Protein AF-A0A1K0FBN4-F1 (afdb_monomer_lite)

Radius of gyration: 21.0 Å; chains: 1; bounding box: 50×53×56 Å

InterPro domains:
  IPR006230 Protein MutL [PF13941] (2-249)
  IPR006230 Protein MutL [PF13941] (261-366)

Secondary structure (DSSP, 8-state):
-----EEE-TT-SEEEEEEESSIIIIIHHHHHHHHHTTEEEEEEEESS--HHHHHHHHHT--SEEEE----TTS--HHHHHHHHHHHHSS----EEE-S-TTTHHHHHHHHHHTT--EEE---SSSBTTB--HHHHHHHHHHHIIIIIITTTTT-SSTHHHHHEEEEHHHHHHHHHHHHHHHHTSEEEEEEE-SS-EEEEEEEPPPTT---SS----TT--EEEEEEETT--SSTTHHHHHHHHHHTTPPPP--TT-SSPPHHHHHHHHHHHHHHHHHHHHH-B-SSTTSPPBS----TTEEEEEEESHHIIIIIHHHHHHHHHH--TTSS---SS-EEEE-TT-HHHHHHHHTTT-HHHHHHHHTT-

Organism: NCBI:txid56427

pLDDT: mean 86.52, std 13.96, range [33.5, 98.25]

Foldseek 3Di:
DDDDADADPPQFQQAEEEEEADVVFWQVLVVVLSQQLLHDDQYTHHRQDDPVNLVVVVVSPGQEYEQEYAAAVGDQPRSLRNLLVCLPDPDLHAYEYAYHPVNQVNSQVSNVVSVRHYDYWHHQPNDTLDGDSVGVSVSVVVSCLVDPCQDDPPDPHNVNSVNHPYHLVLLLLLLQQLLCVLVVFWEWEWAAEAFKIKIKIFAQDDPPPPPDPDDDDRGHTDIDMGMGNLQHLHNNLVVLQVLCVVVVHDRQDCVVDPPDDLVSSLRSLLSSRQSRVLCQQLADASDPPGHHPNHDQCQRGAEYEYEYDSLLVPSVVVSVCSNQVPPVRPGNGHDHYDYYYPNPSLSSVLSSCCVVPVVVSSVSSVVD

Sequence (368 aa):
ADELFVCSSAGGGLRLAVVGYESLVTAEAGHRVGLSAGAQVVHVAAGLLDGKAIAALRAARPDVILLVGGTDGGDEETLRHNAGRLATSRMRVPVVVAGNADARPDAARVLTERGVPVVVTGNVLPRIGVLDALPARAAIREMFLRHVIGGKRLSKGRRFASLVRCATPDAVLAGVSLLADETAAGVLVVDVGGATTDVYSALVPDGELEHGPQRDVAGTLWRSRTVEGDLGVGVGAAGVVAAAATEKLPGPDISGGRPYDVAVDRALASTAAMIALRRHARGHSPGPGLPRTGGRDLRDVRLVVGSGGVLRHGGGQAVLDAVLGDTAGGWAAPRQVRRVVDTRYVLAAAGMLAEDHPAVAAALVNSL

Structure (mmCIF, N/CA/C/O backbone):
data_AF-A0A1K0FBN4-F1
#
_entry.id   AF-A0A1K0FBN4-F1
#
loop_
_atom_site.group_PDB
_atom_site.id
_atom_site.type_symbol
_atom_site.label_atom_id
_atom_site.label_alt_id
_atom_site.label_comp_id
_atom_site.label_asym_id
_atom_site.label_entity_id
_atom_site.label_seq_id
_atom_site.pdbx_PDB_ins_code
_atom_site.Cartn_x
_atom_site.Cartn_y
_atom_site.Cartn_z
_atom_site.occupancy
_atom_site.B_iso_or_equiv
_atom_site.auth_seq_id
_atom_site.auth_comp_id
_atom_site.auth_asym_id
_atom_site.auth_atom_id
_atom_site.pdbx_PDB_model_num
ATOM 1 N N . ALA A 1 1 ? -26.275 -11.244 -23.081 1.00 57.22 1 ALA A N 1
ATOM 2 C CA . ALA A 1 1 ? -25.944 -9.920 -22.520 1.00 57.22 1 ALA A CA 1
ATOM 3 C C . ALA A 1 1 ? -24.434 -9.867 -22.403 1.00 57.22 1 ALA A C 1
ATOM 5 O O . ALA A 1 1 ? -23.874 -10.887 -22.024 1.00 57.22 1 ALA A O 1
ATOM 6 N N . ASP A 1 2 ? -23.803 -8.754 -22.767 1.00 77.94 2 ASP A N 1
ATOM 7 C CA . ASP A 1 2 ? -22.341 -8.646 -22.728 1.00 77.94 2 ASP A CA 1
ATOM 8 C C . ASP A 1 2 ? -21.835 -8.763 -21.284 1.00 77.94 2 ASP A C 1
ATOM 10 O O . ASP A 1 2 ? -22.394 -8.153 -20.366 1.00 77.94 2 ASP A O 1
ATOM 14 N N . GLU A 1 3 ? -20.805 -9.581 -21.071 1.00 85.19 3 GLU A N 1
ATOM 15 C CA . GLU A 1 3 ? -20.196 -9.761 -19.756 1.00 85.19 3 GLU A CA 1
ATOM 16 C C . GLU A 1 3 ? -19.392 -8.518 -19.360 1.00 85.19 3 GLU A C 1
ATOM 18 O O . GLU A 1 3 ? -18.549 -8.031 -20.112 1.00 85.19 3 GLU A O 1
ATOM 23 N N . LEU A 1 4 ? -19.641 -8.003 -18.153 1.00 88.00 4 LEU A N 1
ATOM 24 C CA . LEU A 1 4 ? -18.927 -6.856 -17.598 1.00 88.00 4 LEU A CA 1
ATOM 25 C C . LEU A 1 4 ? -17.992 -7.302 -16.469 1.00 88.00 4 LEU A C 1
ATOM 27 O O . LEU A 1 4 ? -18.417 -7.908 -15.480 1.00 88.00 4 LEU A O 1
ATOM 31 N N . PHE A 1 5 ? -16.719 -6.938 -16.601 1.00 89.62 5 PHE A N 1
ATOM 32 C CA . PHE A 1 5 ? -15.672 -7.173 -15.612 1.00 89.62 5 PHE A CA 1
ATOM 33 C C . PHE A 1 5 ? -15.258 -5.840 -14.993 1.00 89.62 5 PHE A C 1
ATOM 35 O O . PHE A 1 5 ? -14.879 -4.910 -15.703 1.00 89.62 5 PHE A O 1
ATOM 42 N N . VAL A 1 6 ? -15.338 -5.729 -13.665 1.00 88.06 6 VAL A N 1
ATOM 43 C CA . VAL A 1 6 ? -14.989 -4.497 -12.947 1.00 88.06 6 VAL A CA 1
ATOM 44 C C . VAL A 1 6 ? -14.003 -4.816 -11.832 1.00 88.06 6 VAL A C 1
ATOM 46 O O . VAL A 1 6 ? -14.306 -5.587 -10.924 1.00 88.06 6 VAL A O 1
ATOM 49 N N . CYS A 1 7 ? -12.839 -4.174 -11.872 1.00 86.19 7 CYS A N 1
ATOM 50 C CA . CYS A 1 7 ? -11.947 -4.025 -10.726 1.00 86.19 7 CYS A CA 1
ATOM 51 C C . CYS A 1 7 ? -11.913 -2.559 -10.295 1.00 86.19 7 CYS A C 1
ATOM 53 O O . CYS A 1 7 ? -12.176 -1.666 -11.103 1.00 86.19 7 CYS A O 1
ATOM 55 N N . SER A 1 8 ? -11.558 -2.297 -9.040 1.00 78.56 8 SER A N 1
ATOM 56 C CA . SER A 1 8 ? -11.430 -0.926 -8.548 1.00 78.56 8 SER A CA 1
ATOM 57 C C . SER A 1 8 ? -10.131 -0.707 -7.781 1.00 78.56 8 SER A C 1
ATOM 59 O O . SER A 1 8 ? -9.804 -1.447 -6.852 1.00 78.56 8 SER A O 1
ATOM 61 N N . SER A 1 9 ? -9.437 0.369 -8.142 1.00 72.88 9 SER A N 1
ATOM 62 C CA . SER A 1 9 ? -8.458 1.087 -7.320 1.00 72.88 9 SER A CA 1
ATOM 63 C C . SER A 1 9 ? -9.031 2.419 -6.809 1.00 72.88 9 SER A C 1
ATOM 65 O O . SER A 1 9 ? -8.331 3.201 -6.164 1.00 72.88 9 SER A O 1
ATOM 67 N N . ALA A 1 10 ? -10.305 2.707 -7.113 1.00 52.59 10 ALA A N 1
ATOM 68 C CA . ALA A 1 10 ? -10.947 3.972 -6.800 1.00 52.59 10 ALA A CA 1
ATOM 69 C C . ALA A 1 10 ? -11.143 4.115 -5.287 1.00 52.59 10 ALA A C 1
ATOM 71 O O . ALA A 1 10 ? -11.784 3.280 -4.660 1.00 52.59 10 ALA A O 1
ATOM 72 N N . GLY A 1 11 ? -10.594 5.195 -4.727 1.00 51.69 11 GLY A N 1
ATOM 73 C CA . GLY A 1 11 ? -10.623 5.538 -3.301 1.00 51.69 11 GLY A CA 1
ATOM 74 C C . GLY A 1 11 ? -9.376 6.302 -2.831 1.00 51.69 11 GLY A C 1
ATOM 75 O O . GLY A 1 11 ? -9.407 6.897 -1.757 1.00 51.69 11 GLY A O 1
ATOM 76 N N . GLY A 1 12 ? -8.323 6.371 -3.661 1.00 59.53 12 GLY A N 1
ATOM 77 C CA . GLY A 1 12 ? -7.048 6.991 -3.283 1.00 59.53 12 GLY A CA 1
ATOM 78 C C . GLY A 1 12 ? -6.321 6.170 -2.216 1.00 59.53 12 GLY A C 1
ATOM 79 O O . GLY A 1 12 ? -6.838 5.150 -1.767 1.00 59.53 12 GLY A O 1
ATOM 80 N N . GLY A 1 13 ? -5.114 6.590 -1.823 1.00 68.81 13 GLY A N 1
ATOM 81 C CA . GLY A 1 13 ? -4.403 5.967 -0.703 1.00 68.81 13 GLY A CA 1
ATOM 82 C C . GLY A 1 13 ? -5.295 6.025 0.532 1.00 68.81 13 GLY A C 1
ATOM 83 O O . GLY A 1 13 ? -5.539 7.114 1.053 1.00 68.81 13 GLY A O 1
ATOM 84 N N . LEU A 1 14 ? -5.843 4.872 0.930 1.00 82.25 14 LEU A N 1
ATOM 85 C CA . LEU A 1 14 ? -6.775 4.735 2.047 1.00 82.25 14 LEU A CA 1
ATOM 86 C C . LEU A 1 14 ? -6.237 5.527 3.239 1.00 82.25 14 LEU A C 1
ATOM 88 O O . LEU A 1 14 ? -5.135 5.242 3.701 1.00 82.25 14 LEU A O 1
ATOM 92 N N . ARG A 1 15 ? -6.987 6.508 3.752 1.00 89.38 15 ARG A N 1
ATOM 93 C CA . ARG A 1 15 ? -6.525 7.296 4.900 1.00 89.38 15 ARG A CA 1
ATOM 94 C C . ARG A 1 15 ? -6.729 6.482 6.166 1.00 89.38 15 ARG A C 1
ATOM 96 O O . ARG A 1 15 ? -7.837 6.428 6.700 1.00 89.38 15 ARG A O 1
ATOM 103 N N . LEU A 1 16 ? -5.673 5.847 6.645 1.00 93.25 16 LEU A N 1
ATOM 104 C CA . LEU A 1 16 ? -5.711 5.034 7.850 1.00 93.25 16 LEU A CA 1
ATOM 105 C C . LEU A 1 16 ? -5.248 5.853 9.051 1.00 93.25 16 LEU A C 1
ATOM 107 O O . LEU A 1 16 ? -4.220 6.526 8.997 1.00 93.25 16 LEU A O 1
ATOM 111 N N . ALA A 1 17 ? -5.982 5.771 10.151 1.00 96.94 17 ALA A N 1
ATOM 112 C CA . ALA A 1 17 ? -5.447 6.140 11.453 1.00 96.94 17 ALA A CA 1
ATOM 113 C C . ALA A 1 17 ? -5.100 4.885 12.247 1.00 96.94 17 ALA A C 1
ATOM 115 O O . ALA A 1 17 ? -5.876 3.933 12.252 1.00 96.94 17 ALA A O 1
ATOM 116 N N . VAL A 1 18 ? -3.969 4.898 12.941 1.00 97.75 18 VAL A N 1
ATOM 117 C CA . VAL A 1 18 ? -3.541 3.809 13.821 1.00 97.75 18 VAL A CA 1
ATOM 118 C C . VAL A 1 18 ? -3.650 4.280 15.263 1.00 97.75 18 VAL A C 1
ATOM 120 O O . VAL A 1 18 ? -3.148 5.346 15.612 1.00 97.75 18 VAL A O 1
ATOM 123 N N . VAL A 1 19 ? -4.311 3.490 16.102 1.00 97.69 19 VAL A N 1
ATOM 124 C CA . VAL A 1 19 ? -4.378 3.706 17.549 1.00 97.69 19 VAL A CA 1
ATOM 125 C C . VAL A 1 19 ? -3.776 2.478 18.207 1.00 97.69 19 VAL A C 1
ATOM 127 O O . VAL A 1 19 ? -4.358 1.403 18.108 1.00 97.69 19 VAL A O 1
ATOM 130 N N . GLY A 1 20 ? -2.608 2.634 18.824 1.00 95.00 20 GLY A N 1
ATOM 131 C CA . GLY A 1 20 ? -1.890 1.570 19.521 1.00 95.00 20 GLY A CA 1
ATOM 132 C C . GLY A 1 20 ? -1.901 1.709 21.040 1.00 95.00 20 GLY A C 1
ATOM 133 O O . GLY A 1 20 ? -2.376 2.698 21.594 1.00 95.00 20 GLY A O 1
ATOM 134 N N . TYR A 1 21 ? -1.320 0.719 21.712 1.00 91.25 21 TYR A N 1
ATOM 135 C CA . TYR A 1 21 ? -1.046 0.762 23.150 1.00 91.25 21 TYR A CA 1
ATOM 136 C C . TYR A 1 21 ? 0.202 1.603 23.451 1.00 91.25 21 TYR A C 1
ATOM 138 O O . TYR A 1 21 ? 0.163 2.500 24.283 1.00 91.25 21 TYR A O 1
ATOM 146 N N . GLU A 1 22 ? 1.285 1.386 22.707 1.00 90.75 22 GLU A N 1
ATOM 147 C CA . GLU A 1 22 ? 2.587 2.007 22.959 1.00 90.75 22 GLU A CA 1
ATOM 148 C C . GLU A 1 22 ? 3.225 2.466 21.646 1.00 90.75 22 GLU A C 1
ATOM 150 O O . GLU A 1 22 ? 3.223 1.726 20.654 1.00 90.75 22 GLU A O 1
ATOM 155 N N . SER A 1 23 ? 3.765 3.690 21.642 1.00 87.31 23 SER A N 1
ATOM 156 C CA . SER A 1 23 ? 4.207 4.394 20.431 1.00 87.31 23 SER A CA 1
ATOM 157 C C . SER A 1 23 ? 5.246 3.611 19.635 1.00 87.31 23 SER A C 1
ATOM 159 O O . SER A 1 23 ? 5.094 3.435 18.431 1.00 87.31 23 SER A O 1
ATOM 161 N N . LEU A 1 24 ? 6.282 3.110 20.311 1.00 85.12 24 LEU A N 1
ATOM 162 C CA . LEU A 1 24 ? 7.428 2.457 19.669 1.00 85.12 24 LEU A CA 1
ATOM 163 C C . LEU A 1 24 ? 7.218 0.961 19.407 1.00 85.12 24 LEU A C 1
ATOM 165 O O . LEU A 1 24 ? 8.109 0.307 18.871 1.00 85.12 24 LEU A O 1
ATOM 169 N N . VAL A 1 25 ? 6.061 0.413 19.791 1.00 86.56 25 VAL A N 1
ATOM 170 C CA . VAL A 1 25 ? 5.810 -1.031 19.754 1.00 86.56 25 VAL A CA 1
ATOM 171 C C . VAL A 1 25 ? 4.572 -1.326 18.917 1.00 86.56 25 VAL A C 1
ATOM 173 O O . VAL A 1 25 ? 4.673 -1.652 17.737 1.00 86.56 25 VAL A O 1
ATOM 176 N N . THR A 1 26 ? 3.381 -1.186 19.494 1.00 88.19 26 THR A N 1
ATOM 177 C CA . THR A 1 26 ? 2.132 -1.585 18.828 1.00 88.19 26 THR A CA 1
ATOM 178 C C . THR A 1 26 ? 1.626 -0.526 17.854 1.00 88.19 26 THR A C 1
ATOM 180 O O . THR A 1 26 ? 1.091 -0.884 16.806 1.00 88.19 26 THR A O 1
ATOM 183 N N . ALA A 1 27 ? 1.821 0.764 18.146 1.00 90.19 27 ALA A N 1
ATOM 184 C CA . ALA A 1 27 ? 1.446 1.832 17.220 1.00 90.19 27 ALA A CA 1
ATOM 185 C C . ALA A 1 27 ? 2.356 1.836 15.979 1.00 90.19 27 ALA A C 1
ATOM 187 O O . ALA A 1 27 ? 1.859 1.913 14.857 1.00 90.19 27 ALA A O 1
ATOM 188 N N . GLU A 1 28 ? 3.665 1.653 16.170 1.00 88.44 28 GLU A N 1
ATOM 189 C CA . GLU A 1 28 ? 4.634 1.467 15.085 1.00 88.44 28 GLU A CA 1
ATOM 190 C C . GLU A 1 28 ? 4.346 0.197 14.263 1.00 88.44 28 GLU A C 1
ATOM 192 O O . GLU A 1 28 ? 4.332 0.240 13.032 1.00 88.44 28 GLU A O 1
ATOM 197 N N . ALA A 1 29 ? 4.026 -0.929 14.914 1.00 89.75 29 ALA A N 1
ATOM 198 C CA . ALA A 1 29 ? 3.595 -2.146 14.221 1.00 89.75 29 ALA A CA 1
ATOM 199 C C . ALA A 1 29 ? 2.350 -1.893 13.353 1.00 89.75 29 ALA A C 1
ATOM 201 O O . ALA A 1 29 ? 2.336 -2.230 12.168 1.00 89.75 29 ALA A O 1
ATOM 202 N N . GLY A 1 30 ? 1.328 -1.235 13.909 1.00 91.31 30 GLY A N 1
ATOM 203 C CA . GLY A 1 30 ? 0.127 -0.857 13.167 1.00 91.31 30 GLY A CA 1
ATOM 204 C C . GLY A 1 30 ? 0.412 0.113 12.014 1.00 91.31 30 GLY A C 1
ATOM 205 O O . GLY A 1 30 ? -0.176 -0.029 10.942 1.00 91.31 30 GLY A O 1
ATOM 206 N N . HIS A 1 31 ? 1.345 1.055 12.187 1.00 90.12 31 HIS A N 1
ATOM 207 C CA . HIS A 1 31 ? 1.786 1.968 11.129 1.00 90.12 31 HIS A CA 1
ATOM 208 C C . HIS A 1 31 ? 2.390 1.199 9.945 1.00 90.12 31 HIS A C 1
ATOM 210 O O . HIS A 1 31 ? 1.953 1.379 8.806 1.00 90.12 31 HIS A O 1
ATOM 216 N N . ARG A 1 32 ? 3.306 0.257 10.210 1.00 85.81 32 ARG A N 1
ATOM 217 C CA . ARG A 1 32 ? 3.908 -0.611 9.178 1.00 85.81 32 ARG A CA 1
ATOM 218 C C . ARG A 1 32 ? 2.876 -1.495 8.475 1.00 85.81 32 ARG A C 1
ATOM 220 O O . ARG A 1 32 ? 2.920 -1.657 7.252 1.00 85.81 32 ARG A O 1
ATOM 227 N N . VAL A 1 33 ? 1.917 -2.049 9.221 1.00 87.75 33 VAL A N 1
ATOM 228 C CA . VAL A 1 33 ? 0.796 -2.815 8.649 1.00 87.75 33 VAL A CA 1
ATOM 229 C C . VAL A 1 33 ? -0.037 -1.936 7.719 1.00 87.75 33 VAL A C 1
ATOM 231 O O . VAL A 1 33 ? -0.348 -2.364 6.611 1.00 87.75 33 VAL A O 1
ATOM 234 N N . GLY A 1 34 ? -0.344 -0.703 8.126 1.00 86.94 34 GLY A N 1
ATOM 235 C CA . GLY A 1 34 ? -1.071 0.263 7.307 1.00 86.94 34 GLY A CA 1
ATOM 236 C C . GLY A 1 34 ? -0.373 0.569 5.983 1.00 86.94 34 GLY A C 1
ATOM 237 O O . GLY A 1 34 ? -0.982 0.417 4.924 1.00 86.94 34 GLY A O 1
ATOM 238 N N . LEU A 1 35 ? 0.915 0.922 6.029 1.00 81.69 35 LEU A N 1
ATOM 239 C CA . LEU A 1 35 ? 1.706 1.196 4.823 1.00 81.69 35 LEU A CA 1
ATOM 240 C C . LEU A 1 35 ? 1.739 -0.012 3.880 1.00 81.69 35 LEU A C 1
ATOM 242 O O . LEU A 1 35 ? 1.454 0.123 2.692 1.00 81.69 35 LEU A O 1
ATOM 246 N N . SER A 1 36 ? 1.990 -1.208 4.423 1.00 77.81 36 SER A N 1
ATOM 247 C CA . SER A 1 36 ? 2.017 -2.448 3.635 1.00 77.81 36 SER A CA 1
ATOM 248 C C . SER A 1 36 ? 0.634 -2.945 3.190 1.00 77.81 36 SER A C 1
ATOM 250 O O . SER A 1 36 ? 0.551 -3.868 2.381 1.00 77.81 36 SER A O 1
ATOM 252 N N . ALA A 1 37 ? -0.456 -2.346 3.682 1.00 80.88 37 ALA A N 1
ATOM 253 C CA . ALA A 1 37 ? -1.808 -2.506 3.143 1.00 80.88 37 ALA A CA 1
ATOM 254 C C . ALA A 1 37 ? -2.094 -1.543 1.971 1.00 80.88 37 ALA A C 1
ATOM 256 O O . ALA A 1 37 ? -3.189 -1.577 1.410 1.00 80.88 37 ALA A O 1
ATOM 257 N N . GLY A 1 38 ? -1.140 -0.674 1.611 1.00 76.25 38 GLY A N 1
ATOM 258 C CA . GLY A 1 38 ? -1.318 0.390 0.622 1.00 76.25 38 GLY A CA 1
ATOM 259 C C . GLY A 1 38 ? -2.097 1.592 1.159 1.00 76.25 38 GLY A C 1
ATOM 260 O O . GLY A 1 38 ? -2.657 2.362 0.379 1.00 76.25 38 GLY A O 1
ATOM 261 N N . ALA A 1 39 ? -2.173 1.742 2.484 1.00 84.00 39 ALA A N 1
ATOM 262 C CA . ALA A 1 39 ? -2.850 2.859 3.122 1.00 84.00 39 ALA A CA 1
ATOM 263 C C . ALA A 1 39 ? -1.887 4.027 3.371 1.00 84.00 39 ALA A C 1
ATOM 265 O O . ALA A 1 39 ? -0.732 3.835 3.748 1.00 84.00 39 ALA A O 1
ATOM 266 N N . GLN A 1 40 ? -2.401 5.249 3.254 1.00 84.00 40 GLN A N 1
ATOM 267 C CA . GLN A 1 40 ? -1.740 6.439 3.764 1.00 84.00 40 GLN A CA 1
ATOM 268 C C . GLN A 1 40 ? -2.043 6.550 5.260 1.00 84.00 40 GLN A C 1
ATOM 270 O O . GLN A 1 40 ? -3.182 6.822 5.649 1.00 84.00 40 GLN A O 1
ATOM 275 N N . VAL A 1 41 ? -1.037 6.366 6.116 1.00 90.12 41 VAL A N 1
ATOM 276 C CA . VAL A 1 41 ? -1.227 6.521 7.563 1.00 90.12 41 VAL A CA 1
ATOM 277 C C . VAL A 1 41 ? -1.231 8.008 7.919 1.00 90.12 41 VAL A C 1
ATOM 279 O O . VAL A 1 41 ? -0.191 8.655 7.980 1.00 90.12 41 VAL A O 1
ATOM 282 N N . VAL A 1 42 ? -2.423 8.567 8.123 1.00 91.75 42 VAL A N 1
ATOM 283 C CA . VAL A 1 42 ? -2.640 10.013 8.326 1.00 91.75 42 VAL A CA 1
ATOM 284 C C . VAL A 1 42 ? -2.594 10.431 9.793 1.00 91.75 42 VAL A C 1
ATOM 286 O O . VAL A 1 42 ? -2.574 11.623 10.094 1.00 91.75 42 VAL A O 1
ATOM 289 N N . HIS A 1 43 ? -2.631 9.462 10.707 1.00 95.44 43 HIS A N 1
ATOM 290 C CA . HIS A 1 43 ? -2.567 9.692 12.143 1.00 95.44 43 HIS A CA 1
ATOM 291 C C . HIS A 1 43 ? -2.068 8.441 12.863 1.00 95.44 43 HIS A C 1
ATOM 293 O O . HIS A 1 43 ? -2.497 7.333 12.540 1.00 95.44 43 HIS A O 1
ATOM 299 N N . VAL A 1 44 ? -1.213 8.631 13.864 1.00 96.44 44 VAL A N 1
ATOM 300 C CA . VAL A 1 44 ? -0.786 7.579 14.788 1.00 96.44 44 VAL A CA 1
ATOM 301 C C . VAL A 1 44 ? -0.962 8.112 16.205 1.00 96.44 44 VAL A C 1
ATOM 303 O O . VAL A 1 44 ? -0.462 9.188 16.529 1.00 96.44 44 VAL A O 1
ATOM 306 N N . ALA A 1 45 ? -1.687 7.367 17.031 1.00 96.06 45 ALA A N 1
ATOM 307 C CA . ALA A 1 45 ? -1.849 7.625 18.454 1.00 96.06 45 ALA A CA 1
ATOM 308 C C . ALA A 1 45 ? -1.434 6.387 19.253 1.00 96.06 45 ALA A C 1
ATOM 310 O O . ALA A 1 45 ? -1.523 5.262 18.759 1.00 96.06 45 ALA A O 1
ATOM 311 N N . ALA A 1 46 ? -1.010 6.600 20.493 1.00 95.12 46 ALA A N 1
ATOM 312 C CA . ALA A 1 46 ? -0.680 5.538 21.429 1.00 95.12 46 ALA A CA 1
ATOM 313 C C . ALA A 1 46 ? -1.207 5.867 22.829 1.00 95.12 46 ALA A C 1
ATOM 315 O O . ALA A 1 46 ? -1.399 7.040 23.162 1.00 95.12 46 ALA A O 1
ATOM 316 N N . GLY A 1 47 ? -1.412 4.831 23.637 1.00 95.56 47 GLY A N 1
ATOM 317 C CA . GLY A 1 47 ? -1.933 4.929 24.993 1.00 95.56 47 GLY A CA 1
ATOM 318 C C . GLY A 1 47 ? -3.440 5.167 25.042 1.00 95.56 47 GLY A C 1
ATOM 319 O O . GLY A 1 47 ? -4.174 4.966 24.068 1.00 95.56 47 GLY A O 1
ATOM 320 N N . LEU A 1 48 ? -3.911 5.595 26.212 1.00 96.88 48 LEU A N 1
ATOM 321 C CA . LEU A 1 48 ? -5.319 5.894 26.447 1.00 96.88 48 LEU A CA 1
ATOM 322 C C . LEU A 1 48 ? -5.724 7.172 25.702 1.00 96.88 48 LEU A C 1
ATOM 324 O O . LEU A 1 48 ? -5.231 8.264 25.983 1.00 96.88 48 LEU A O 1
ATOM 328 N N . LEU A 1 49 ? -6.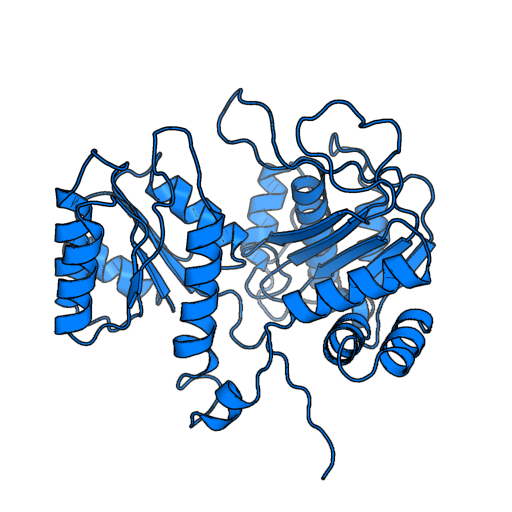677 7.056 24.777 1.00 96.50 49 LEU A N 1
ATOM 329 C CA . LEU A 1 49 ? -7.226 8.195 24.054 1.00 96.50 49 LEU A CA 1
ATOM 330 C C . LEU A 1 49 ? -7.939 9.130 25.032 1.00 96.50 49 LEU A C 1
ATOM 332 O O . LEU A 1 49 ? -8.904 8.740 25.692 1.00 96.50 49 LEU A O 1
ATOM 336 N N . ASP A 1 50 ? -7.518 10.390 25.086 1.00 95.38 50 ASP A N 1
ATOM 337 C CA . ASP A 1 50 ? -8.184 11.475 25.804 1.00 95.38 50 ASP A CA 1
ATOM 338 C C . ASP A 1 50 ? -9.041 12.333 24.844 1.00 95.38 50 ASP A C 1
ATOM 340 O O . ASP A 1 50 ? -9.271 11.983 23.683 1.00 95.38 50 ASP A O 1
ATOM 344 N N . GLY A 1 51 ? -9.656 13.412 25.337 1.00 94.25 51 GLY A N 1
ATOM 345 C CA . GLY A 1 51 ? -10.485 14.287 24.494 1.00 94.25 51 GLY A CA 1
ATOM 346 C C . GLY A 1 51 ? -9.694 14.957 23.361 1.00 94.25 51 GLY A C 1
ATOM 347 O O . GLY A 1 51 ? -10.214 15.110 22.253 1.00 94.25 51 GLY A O 1
ATOM 348 N N . LYS A 1 52 ? -8.429 15.308 23.620 1.00 95.06 52 LYS A N 1
ATOM 349 C CA . LYS A 1 52 ? -7.537 15.957 22.652 1.00 95.06 52 LYS A CA 1
ATOM 350 C C . LYS A 1 52 ? -7.114 14.980 21.557 1.00 95.06 52 LYS A C 1
ATOM 352 O O . LYS A 1 52 ? -7.173 15.337 20.384 1.00 95.06 52 LYS A O 1
ATOM 357 N N . ALA A 1 53 ? -6.786 13.742 21.916 1.00 95.19 53 ALA A N 1
ATOM 358 C CA . ALA A 1 53 ? -6.436 12.681 20.983 1.00 95.19 53 ALA A CA 1
ATOM 359 C C . ALA A 1 53 ? -7.605 12.354 20.042 1.00 95.19 53 ALA A C 1
ATOM 361 O O . ALA A 1 53 ? -7.418 12.286 18.831 1.00 95.19 53 ALA A O 1
ATOM 362 N N . ILE A 1 54 ? -8.838 12.266 20.560 1.00 96.06 54 ILE A N 1
ATOM 363 C CA . ILE A 1 54 ? -10.036 12.093 19.718 1.00 96.06 54 ILE A CA 1
ATOM 364 C C . ILE A 1 54 ? -10.237 13.285 18.768 1.00 96.06 54 ILE A C 1
ATOM 366 O O . ILE A 1 54 ? -10.619 13.096 17.610 1.00 96.06 54 ILE A O 1
ATOM 370 N N . ALA A 1 55 ? -9.979 14.514 19.224 1.00 94.81 55 ALA A N 1
ATOM 371 C CA . ALA A 1 55 ? -10.071 15.699 18.374 1.00 94.81 55 ALA A CA 1
ATOM 372 C C . ALA A 1 55 ? -9.007 15.697 17.261 1.00 94.81 55 ALA A C 1
ATOM 374 O O . ALA A 1 55 ? -9.344 15.972 16.108 1.00 94.81 55 ALA A O 1
ATOM 375 N N . ALA A 1 56 ? -7.762 15.333 17.580 1.00 95.38 56 ALA A N 1
ATOM 376 C CA . ALA A 1 56 ? -6.669 15.207 16.616 1.00 95.38 56 ALA A CA 1
ATOM 377 C C . ALA A 1 56 ? -6.944 14.102 15.583 1.00 95.38 56 ALA A C 1
ATOM 379 O O . ALA A 1 56 ? -6.846 14.336 14.378 1.00 95.38 56 ALA A O 1
ATOM 380 N N . LEU A 1 57 ? -7.397 12.936 16.048 1.00 95.88 57 LEU A N 1
ATOM 381 C CA . LEU A 1 57 ? -7.813 11.818 15.207 1.00 95.88 57 LEU A CA 1
ATOM 382 C C . LEU A 1 57 ? -8.935 12.226 14.239 1.00 95.88 57 LEU A C 1
ATOM 384 O O . LEU A 1 57 ? -8.868 11.948 13.043 1.00 95.88 57 LEU A O 1
ATOM 388 N N . ARG A 1 58 ? -9.940 12.967 14.721 1.00 94.44 58 ARG A N 1
ATOM 389 C CA . ARG A 1 58 ? -11.012 13.509 13.873 1.00 94.44 58 ARG A CA 1
ATOM 390 C C . ARG A 1 58 ? -10.494 14.542 12.868 1.00 94.44 58 ARG A C 1
ATOM 392 O O . ARG A 1 58 ? -10.944 14.545 11.721 1.00 94.44 58 ARG A O 1
ATOM 399 N N . ALA A 1 59 ? -9.584 15.425 13.277 1.00 94.62 59 ALA A N 1
ATOM 400 C CA . ALA A 1 59 ? -8.998 16.442 12.402 1.00 94.62 59 ALA A CA 1
ATOM 401 C C . ALA A 1 59 ? -8.203 15.815 11.246 1.00 94.62 59 ALA A C 1
ATOM 403 O O . ALA A 1 59 ? -8.234 16.340 10.133 1.00 94.62 59 ALA A O 1
ATOM 404 N N . ALA A 1 60 ? -7.589 14.651 11.479 1.00 93.56 60 ALA A N 1
ATOM 405 C CA . ALA A 1 60 ? -6.893 13.877 10.459 1.00 93.56 60 ALA A CA 1
ATOM 406 C C . ALA A 1 60 ? -7.825 13.239 9.411 1.00 93.56 60 ALA A C 1
ATOM 408 O O . ALA A 1 60 ? -7.339 12.771 8.386 1.00 93.56 60 ALA A O 1
ATOM 409 N N . ARG A 1 61 ? -9.153 13.242 9.610 1.00 91.94 61 ARG A N 1
ATOM 410 C CA . ARG A 1 61 ? -10.157 12.706 8.665 1.00 91.94 61 ARG A CA 1
ATOM 411 C C . ARG A 1 61 ? -9.785 11.312 8.113 1.00 91.94 61 ARG A C 1
ATOM 413 O O . ARG A 1 61 ? -9.610 11.189 6.895 1.00 91.94 61 ARG A O 1
ATOM 420 N N . PRO A 1 62 ? -9.610 10.291 8.971 1.00 93.12 62 PRO A N 1
ATOM 421 C CA . PRO A 1 62 ? -9.373 8.930 8.508 1.00 93.12 62 PRO A CA 1
ATOM 422 C C . PRO A 1 62 ? -10.624 8.349 7.838 1.00 93.12 62 PRO A C 1
ATOM 424 O O . PRO A 1 62 ? -11.752 8.669 8.218 1.00 93.12 62 PRO A O 1
ATOM 427 N N . ASP A 1 63 ? -10.407 7.481 6.856 1.00 89.75 63 ASP A N 1
ATOM 428 C CA . ASP A 1 63 ? -11.446 6.666 6.228 1.00 89.75 63 ASP A CA 1
ATOM 429 C C . ASP A 1 63 ? -11.654 5.347 6.997 1.00 89.75 63 ASP A C 1
ATOM 431 O O . ASP A 1 63 ? -12.769 4.830 7.029 1.00 89.75 63 ASP A O 1
ATOM 435 N N . VAL A 1 64 ? -10.601 4.828 7.645 1.00 93.62 64 VAL A N 1
ATOM 436 C CA . VAL A 1 64 ? -10.617 3.640 8.520 1.00 93.62 64 VAL A CA 1
ATOM 437 C C . VAL A 1 64 ? -9.703 3.883 9.727 1.00 93.62 64 VAL A C 1
ATOM 439 O O . VAL A 1 64 ? -8.687 4.574 9.617 1.00 93.62 64 VAL A O 1
ATOM 442 N N . ILE A 1 65 ? -10.044 3.306 10.880 1.00 97.38 65 ILE A N 1
ATOM 443 C CA . ILE A 1 65 ? -9.176 3.264 12.064 1.00 97.38 65 ILE A CA 1
ATOM 444 C C . ILE A 1 65 ? -8.711 1.825 12.286 1.00 97.38 65 ILE A C 1
ATOM 446 O O . ILE A 1 65 ? -9.533 0.921 12.394 1.00 97.38 65 ILE A O 1
ATOM 450 N N . LEU A 1 66 ? -7.402 1.616 12.382 1.00 98.06 66 LEU A N 1
ATOM 451 C CA . LEU A 1 66 ? -6.796 0.380 12.859 1.00 98.06 66 LEU A CA 1
ATOM 452 C C . LEU A 1 66 ? -6.550 0.518 14.365 1.00 98.06 66 LEU A C 1
ATOM 454 O O . LEU A 1 66 ? -5.671 1.267 14.793 1.00 98.06 66 LEU A O 1
ATOM 458 N N . LEU A 1 67 ? -7.351 -0.190 15.157 1.00 98.06 67 LEU A N 1
ATOM 459 C CA . LEU A 1 67 ? -7.211 -0.265 16.603 1.00 98.06 67 LEU A CA 1
ATOM 460 C C . LEU A 1 67 ? -6.377 -1.500 16.958 1.00 98.06 67 LEU A C 1
ATOM 462 O O . LEU A 1 67 ? -6.810 -2.639 16.774 1.00 98.06 67 LEU A O 1
ATOM 466 N N . VAL A 1 68 ? -5.171 -1.250 17.449 1.00 96.06 68 VAL A N 1
ATOM 467 C CA . VAL A 1 68 ? -4.167 -2.244 17.840 1.00 96.06 68 VAL A CA 1
ATOM 468 C C . VAL A 1 68 ? -3.740 -1.975 19.279 1.00 96.06 68 VAL A C 1
ATOM 470 O O . VAL A 1 68 ? -4.093 -0.953 19.864 1.00 96.06 68 VAL A O 1
ATOM 473 N N . GLY A 1 69 ? -2.972 -2.880 19.872 1.00 87.38 69 GLY A N 1
ATOM 474 C CA . GLY A 1 69 ? -2.507 -2.710 21.245 1.00 87.38 69 GLY A CA 1
ATOM 475 C C . GLY A 1 69 ? -2.691 -3.963 22.078 1.00 87.38 69 GLY A C 1
ATOM 476 O O . GLY A 1 69 ? -3.588 -4.764 21.806 1.00 87.38 69 GLY A O 1
ATOM 477 N N . GLY A 1 70 ? -1.808 -4.105 23.066 1.00 89.69 70 GLY A N 1
ATOM 478 C CA . GLY A 1 70 ? -1.621 -5.332 23.826 1.00 89.69 70 GLY A CA 1
ATOM 479 C C . GLY A 1 70 ? -1.042 -6.459 22.968 1.00 89.69 70 GLY A C 1
ATOM 480 O O . GLY A 1 70 ? -1.499 -6.713 21.854 1.00 89.69 70 GLY A O 1
ATOM 481 N N . THR A 1 71 ? -0.038 -7.161 23.483 1.00 93.56 71 THR A N 1
ATOM 482 C CA . THR A 1 71 ? 0.245 -8.522 23.005 1.00 93.56 71 THR A CA 1
ATOM 483 C C . THR A 1 71 ? -0.876 -9.450 23.464 1.00 93.56 71 THR A C 1
ATOM 485 O O . THR A 1 71 ? -1.632 -9.103 24.374 1.00 93.56 71 THR A O 1
ATOM 488 N N . ASP A 1 72 ? -0.990 -10.632 22.871 1.00 95.88 72 ASP A N 1
ATOM 489 C CA . ASP A 1 72 ? -1.931 -11.637 23.367 1.00 95.88 72 ASP A CA 1
ATOM 490 C C . ASP A 1 72 ? -1.489 -12.097 24.769 1.00 95.88 72 ASP A C 1
ATOM 492 O O . ASP A 1 72 ? -0.301 -12.339 24.999 1.00 95.88 72 ASP A O 1
ATOM 496 N N . GLY A 1 73 ? -2.424 -12.111 25.729 1.00 92.62 73 GLY A N 1
ATOM 497 C CA . GLY A 1 73 ? -2.139 -12.282 27.163 1.00 92.62 73 GLY A CA 1
ATOM 498 C C . GLY A 1 73 ? -1.462 -11.081 27.851 1.00 92.62 73 GLY A C 1
ATOM 499 O O . GLY A 1 73 ? -1.017 -11.202 28.990 1.00 92.62 73 GLY A O 1
ATOM 500 N N . GLY A 1 74 ? -1.324 -9.946 27.154 1.00 93.62 74 GLY A N 1
ATOM 501 C CA . GLY A 1 74 ? -0.771 -8.690 27.675 1.00 93.62 74 GLY A CA 1
ATOM 502 C C . GLY A 1 74 ? -1.845 -7.675 28.081 1.00 93.62 74 GLY A C 1
ATOM 503 O O . GLY A 1 74 ? -2.895 -8.044 28.591 1.00 93.62 74 GLY A O 1
ATOM 504 N N . ASP A 1 75 ? -1.585 -6.385 27.837 1.00 94.56 75 ASP A N 1
ATOM 505 C CA . ASP A 1 75 ? -2.531 -5.308 28.169 1.00 94.56 75 ASP A CA 1
ATOM 506 C C . ASP A 1 75 ? -3.880 -5.461 27.446 1.00 94.56 75 ASP A C 1
ATOM 508 O O . ASP A 1 75 ? -3.951 -5.518 26.216 1.00 94.56 75 ASP A O 1
ATOM 512 N N . GLU A 1 76 ? -4.954 -5.471 28.228 1.00 96.69 76 GLU A N 1
ATOM 513 C CA . GLU A 1 76 ? -6.337 -5.509 27.749 1.00 96.69 76 GLU A CA 1
ATOM 514 C C . GLU A 1 76 ? -7.047 -4.156 27.907 1.00 96.69 76 GLU A C 1
ATOM 516 O O . GLU A 1 76 ? -7.978 -3.834 27.158 1.00 96.69 76 GLU A O 1
ATOM 521 N N . GLU A 1 77 ? -6.632 -3.367 28.903 1.00 96.12 77 GLU A N 1
ATOM 522 C CA . GLU A 1 77 ? -7.345 -2.175 29.361 1.00 96.12 77 GLU A CA 1
ATOM 523 C C . GLU A 1 77 ? -7.349 -1.089 28.288 1.00 96.12 77 GLU A C 1
ATOM 525 O O . GLU A 1 77 ? -8.399 -0.519 27.973 1.00 96.12 77 GLU A O 1
ATOM 530 N N . THR A 1 78 ? -6.200 -0.849 27.654 1.00 95.88 78 THR A N 1
ATOM 531 C CA . THR A 1 78 ? -6.068 0.230 26.672 1.00 95.88 78 THR A CA 1
ATOM 532 C C . THR A 1 78 ? -6.917 -0.028 25.437 1.00 95.88 78 THR A C 1
ATOM 534 O O . THR A 1 78 ? -7.544 0.898 24.913 1.00 95.88 78 THR A O 1
ATOM 537 N N . LEU A 1 79 ? -6.991 -1.286 24.984 1.00 96.88 79 LEU A N 1
ATOM 538 C CA . LEU A 1 79 ? -7.805 -1.661 23.828 1.00 96.88 79 LEU A CA 1
ATOM 539 C C . LEU A 1 79 ? -9.296 -1.419 24.107 1.00 96.88 79 LEU A C 1
ATOM 541 O O . LEU A 1 79 ? -9.977 -0.790 23.290 1.00 96.88 79 LEU A O 1
ATOM 545 N N . ARG A 1 80 ? -9.792 -1.858 25.274 1.00 97.44 80 ARG A N 1
ATOM 546 C CA . ARG A 1 80 ? -11.191 -1.660 25.695 1.00 97.44 80 ARG A CA 1
ATOM 547 C C . ARG A 1 80 ? -11.523 -0.183 25.887 1.00 97.44 80 ARG A C 1
ATOM 549 O O . ARG A 1 80 ? -12.527 0.296 25.355 1.00 97.44 80 ARG A O 1
ATOM 556 N N . HIS A 1 81 ? -10.663 0.562 26.584 1.00 97.56 81 HIS A N 1
ATOM 557 C CA . HIS A 1 81 ? -10.841 2.000 26.796 1.00 97.56 81 HIS A CA 1
ATOM 558 C C . HIS A 1 81 ? -10.923 2.748 25.465 1.00 97.56 81 HIS A C 1
ATOM 560 O O . HIS A 1 81 ? -11.878 3.490 25.221 1.00 97.56 81 HIS A O 1
ATOM 566 N N . ASN A 1 82 ? -9.965 2.517 24.565 1.00 97.62 82 ASN A N 1
ATOM 567 C CA . ASN A 1 82 ? -9.922 3.188 23.269 1.00 97.62 82 ASN A CA 1
ATOM 568 C C . ASN A 1 82 ? -11.135 2.832 22.402 1.00 97.62 82 ASN A C 1
ATOM 570 O O . ASN A 1 82 ? -11.722 3.730 21.793 1.00 97.62 82 ASN A O 1
ATOM 574 N N . ALA A 1 83 ? -11.578 1.571 22.405 1.00 97.56 83 ALA A N 1
ATOM 575 C CA . ALA A 1 83 ? -12.819 1.168 21.745 1.00 97.56 83 ALA A CA 1
ATOM 576 C C . ALA A 1 83 ? -14.034 1.933 22.298 1.00 97.56 83 ALA A C 1
ATOM 578 O O . ALA A 1 83 ? -14.812 2.492 21.523 1.00 97.56 83 ALA A O 1
ATOM 579 N N . GLY A 1 84 ? -14.158 2.060 23.623 1.00 96.88 84 GLY A N 1
ATOM 580 C CA . GLY A 1 84 ? -15.217 2.843 24.268 1.00 96.88 84 GLY A CA 1
ATOM 581 C C . GLY A 1 84 ? -15.182 4.333 23.909 1.00 96.88 84 GLY A C 1
ATOM 582 O O . GLY A 1 84 ? -16.218 4.942 23.610 1.00 96.88 84 GLY A O 1
ATOM 583 N N . ARG A 1 85 ? -13.989 4.934 23.863 1.00 96.94 85 ARG A N 1
ATOM 584 C CA . ARG A 1 85 ? -13.803 6.336 23.456 1.00 96.94 85 ARG A CA 1
ATOM 585 C C . ARG A 1 85 ? -14.164 6.570 21.994 1.00 96.94 85 ARG A C 1
ATOM 587 O O . ARG A 1 85 ? -14.787 7.586 21.687 1.00 96.94 85 ARG A O 1
ATOM 594 N N . LEU A 1 86 ? -13.833 5.639 21.104 1.00 96.50 86 LEU A N 1
ATOM 595 C CA . LEU A 1 86 ? -14.228 5.700 19.696 1.00 96.50 86 LEU A CA 1
ATOM 596 C C . LEU A 1 86 ? -15.741 5.509 19.525 1.00 96.50 86 LEU A C 1
ATOM 598 O O . LEU A 1 86 ? -16.369 6.305 18.823 1.00 96.50 86 LEU A O 1
ATOM 602 N N . ALA A 1 87 ? -16.338 4.540 20.224 1.00 95.38 87 ALA A N 1
ATOM 603 C CA . ALA A 1 87 ? -17.769 4.233 20.167 1.00 95.38 87 ALA A CA 1
ATOM 604 C C . ALA A 1 87 ? -18.651 5.413 20.616 1.00 95.38 87 ALA A C 1
ATOM 606 O O . ALA A 1 87 ? -19.701 5.690 20.032 1.00 95.38 87 ALA A O 1
ATOM 607 N N . THR A 1 88 ? -18.208 6.140 21.645 1.00 93.25 88 THR A N 1
ATOM 608 C CA . THR A 1 88 ? -18.902 7.324 22.183 1.00 93.25 88 THR A CA 1
ATOM 609 C C . THR A 1 88 ? -18.566 8.618 21.441 1.00 93.25 88 THR A C 1
ATOM 611 O O . THR A 1 88 ? -19.260 9.625 21.601 1.00 93.25 88 THR A O 1
ATOM 614 N N . SER A 1 89 ? -17.535 8.613 20.594 1.00 91.25 89 SER A N 1
ATOM 615 C CA . SER A 1 89 ? -17.169 9.781 19.801 1.00 91.25 89 SER A CA 1
ATOM 616 C C . SER A 1 89 ? -18.244 10.111 18.755 1.00 91.25 89 SER A C 1
ATOM 618 O O . SER A 1 89 ? -19.040 9.268 18.340 1.00 91.25 89 SER A O 1
ATOM 620 N N . ARG A 1 90 ? -18.249 11.355 18.261 1.00 86.75 90 ARG A N 1
ATOM 621 C CA . ARG A 1 90 ? -19.087 11.752 17.109 1.00 86.75 90 ARG A CA 1
ATOM 622 C C . ARG A 1 90 ? -18.534 11.250 15.768 1.00 86.75 90 ARG A C 1
ATOM 624 O O . ARG A 1 90 ? -19.131 11.501 14.725 1.00 86.75 90 ARG A O 1
ATOM 631 N N . MET A 1 91 ? -17.378 10.592 15.779 1.00 83.12 91 MET A N 1
ATOM 632 C CA . MET A 1 91 ? -16.696 10.108 14.592 1.00 83.12 91 MET A CA 1
ATOM 633 C C . MET A 1 91 ? -17.203 8.695 14.283 1.00 83.12 91 MET A C 1
ATOM 635 O O . MET A 1 91 ? -16.884 7.739 14.976 1.00 83.12 91 MET A O 1
ATOM 639 N N . ARG A 1 92 ? -18.046 8.564 13.254 1.00 84.88 92 ARG A N 1
ATOM 640 C CA . ARG A 1 92 ? -18.589 7.277 12.782 1.00 84.88 92 ARG A CA 1
ATOM 641 C C . ARG A 1 92 ? -17.689 6.681 11.696 1.00 84.88 92 ARG A C 1
ATOM 643 O O . ARG A 1 92 ? -18.135 6.450 10.577 1.00 84.88 92 ARG A O 1
ATOM 650 N N . VAL A 1 93 ? -16.405 6.532 12.011 1.00 92.31 93 VAL A N 1
ATOM 651 C CA . VAL A 1 93 ? -15.408 5.951 11.098 1.00 92.31 93 VAL A CA 1
ATOM 652 C C . VAL A 1 93 ? -15.326 4.442 11.360 1.00 92.31 93 VAL A C 1
ATOM 654 O O . VAL A 1 93 ? -15.265 4.065 12.530 1.00 92.31 93 VAL A O 1
ATOM 657 N N . PRO A 1 94 ? -15.347 3.584 10.324 1.00 94.25 94 PRO A N 1
ATOM 658 C CA . PRO A 1 94 ? -15.196 2.140 10.488 1.00 94.25 94 PRO A CA 1
ATOM 659 C C . PRO A 1 94 ? -13.879 1.742 11.173 1.00 94.25 94 PRO A C 1
ATOM 661 O O . PRO A 1 94 ? -12.842 2.368 10.938 1.00 94.25 94 PRO A O 1
ATOM 664 N N . VAL A 1 95 ? -13.911 0.685 11.989 1.00 97.25 95 VAL A N 1
ATOM 665 C CA . VAL A 1 95 ? -12.773 0.251 12.819 1.00 97.25 95 VAL A CA 1
ATOM 666 C C . VAL A 1 95 ? -12.369 -1.193 12.516 1.00 97.25 95 VAL A C 1
ATOM 668 O O . VAL A 1 95 ? -13.197 -2.100 12.540 1.00 97.25 95 VAL A O 1
ATOM 671 N N . VAL A 1 96 ? -11.081 -1.423 12.276 1.00 98.12 96 VAL A N 1
ATOM 672 C CA . VAL A 1 96 ? -10.469 -2.757 12.288 1.00 98.12 96 VAL A CA 1
ATOM 673 C C . VAL A 1 96 ? -9.871 -2.990 13.671 1.00 98.12 96 VAL A C 1
ATOM 675 O O . VAL A 1 96 ? -9.012 -2.220 14.094 1.00 98.12 96 VAL A O 1
ATOM 678 N N . VAL A 1 97 ? -10.317 -4.029 14.380 1.00 98.25 97 VAL A N 1
ATOM 679 C CA . VAL A 1 97 ? -9.803 -4.381 15.715 1.00 98.25 97 VAL A CA 1
ATOM 680 C C . VAL A 1 97 ? -8.823 -5.543 15.584 1.00 98.25 97 VAL A C 1
ATOM 682 O O . VAL A 1 97 ? -9.218 -6.663 15.256 1.00 98.25 97 VAL A O 1
ATOM 685 N N . ALA A 1 98 ? -7.549 -5.256 15.846 1.00 97.44 98 ALA A N 1
ATOM 686 C CA . ALA A 1 98 ? -6.412 -6.146 15.619 1.00 97.44 98 ALA A CA 1
ATOM 687 C C . ALA A 1 98 ? -5.426 -6.130 16.806 1.00 97.44 98 ALA A C 1
ATOM 689 O O . ALA A 1 98 ? -4.211 -6.147 16.616 1.00 97.44 98 ALA A O 1
ATOM 690 N N . GLY A 1 99 ? -5.951 -6.014 18.028 1.00 95.75 99 GLY A N 1
ATOM 691 C CA . GLY A 1 99 ? -5.183 -6.056 19.277 1.00 95.75 99 GLY A CA 1
ATOM 692 C C . GLY A 1 99 ? -5.378 -7.359 20.054 1.00 95.75 99 GLY A C 1
ATOM 693 O O . GLY A 1 99 ? -5.881 -8.343 19.497 1.00 95.75 99 GLY A O 1
ATOM 694 N N . ASN A 1 100 ? -4.995 -7.318 21.334 1.00 97.38 100 ASN A N 1
ATOM 695 C CA . ASN A 1 100 ? -5.052 -8.417 22.303 1.00 97.38 100 ASN A CA 1
ATOM 696 C C . ASN A 1 100 ? -6.299 -9.309 22.136 1.00 97.38 100 ASN A C 1
ATOM 698 O O . ASN A 1 100 ? -7.436 -8.825 22.113 1.00 97.38 100 ASN A O 1
ATOM 702 N N . ALA A 1 101 ? -6.066 -10.618 22.018 1.00 97.06 101 ALA A N 1
ATOM 703 C CA . ALA A 1 101 ? -7.094 -11.615 21.740 1.00 97.06 101 ALA A CA 1
ATOM 704 C C . ALA A 1 101 ? -8.254 -11.660 22.750 1.00 97.06 101 ALA A C 1
ATOM 706 O O . ALA A 1 101 ? -9.389 -11.878 22.323 1.00 97.06 101 ALA A O 1
ATOM 707 N N . ASP A 1 102 ? -7.995 -11.401 24.031 1.00 97.38 102 ASP A N 1
ATOM 708 C CA . ASP A 1 102 ? -8.970 -11.485 25.126 1.00 97.38 102 ASP A CA 1
ATOM 709 C C . ASP A 1 102 ? -9.818 -10.205 25.246 1.00 97.38 102 ASP A C 1
ATOM 711 O O . ASP A 1 102 ? -11.017 -10.237 25.536 1.00 97.38 102 ASP A O 1
ATOM 715 N N . ALA A 1 103 ? -9.228 -9.045 24.947 1.00 97.12 103 ALA A N 1
ATOM 716 C CA . ALA A 1 103 ? -9.929 -7.760 24.910 1.00 97.12 103 ALA A CA 1
ATOM 717 C C . ALA A 1 103 ? -10.726 -7.533 23.614 1.00 97.12 103 ALA A C 1
ATOM 719 O O . ALA A 1 103 ? -11.700 -6.773 23.594 1.00 97.12 103 ALA A O 1
ATOM 720 N N . ARG A 1 104 ? -10.319 -8.177 22.517 1.00 97.44 104 ARG A N 1
ATOM 721 C CA . ARG A 1 104 ? -10.849 -7.948 21.167 1.00 97.44 104 ARG A CA 1
ATOM 722 C C . ARG A 1 104 ? -12.364 -8.182 21.023 1.00 97.44 104 ARG A C 1
ATOM 724 O O . ARG A 1 104 ? -13.000 -7.323 20.404 1.00 97.44 104 ARG A O 1
ATOM 731 N N . PRO A 1 105 ? -12.979 -9.254 21.570 1.00 97.88 105 PRO A N 1
ATOM 732 C CA . PRO A 1 105 ? -14.429 -9.449 21.491 1.00 97.88 105 PRO A CA 1
ATOM 733 C C . PRO A 1 105 ? -15.218 -8.316 22.157 1.00 97.88 105 PRO A C 1
ATOM 735 O O . PRO A 1 105 ? -16.193 -7.822 21.591 1.00 97.88 105 PRO A O 1
ATOM 738 N N . ASP A 1 106 ? -14.769 -7.861 23.328 1.00 97.69 106 ASP A N 1
ATOM 739 C CA . ASP A 1 106 ? -15.429 -6.788 24.070 1.00 97.69 106 ASP A CA 1
ATOM 740 C C . ASP A 1 106 ? -15.284 -5.430 23.367 1.00 97.69 106 ASP A C 1
ATOM 742 O O . ASP A 1 106 ? -16.270 -4.721 23.158 1.00 97.69 106 ASP A O 1
ATOM 746 N N . ALA A 1 107 ? -14.077 -5.111 22.890 1.00 97.75 107 ALA A N 1
ATOM 747 C CA . ALA A 1 107 ? -13.823 -3.913 22.093 1.00 97.75 107 ALA A CA 1
ATOM 748 C C . ALA A 1 107 ? -14.727 -3.849 20.845 1.00 97.75 107 ALA A C 1
ATOM 750 O O . ALA A 1 107 ? -15.335 -2.813 20.558 1.00 97.75 107 ALA A O 1
ATOM 751 N N . ALA A 1 108 ? -14.858 -4.965 20.118 1.00 97.81 108 ALA A N 1
ATOM 752 C CA . ALA A 1 108 ? -15.722 -5.059 18.945 1.00 97.81 108 ALA A CA 1
ATOM 753 C C . ALA A 1 108 ? -17.208 -4.890 19.300 1.00 97.81 108 ALA A C 1
ATOM 755 O O . ALA A 1 108 ? -17.933 -4.175 18.600 1.00 97.81 108 ALA A O 1
ATOM 756 N N . ARG A 1 109 ? -17.655 -5.503 20.402 1.00 98.06 109 ARG A N 1
ATOM 757 C CA . ARG A 1 109 ? -19.029 -5.395 20.905 1.00 98.06 109 ARG A CA 1
ATOM 758 C C . ARG A 1 109 ? -19.397 -3.941 21.210 1.00 98.06 109 ARG A C 1
ATOM 760 O O . ARG A 1 109 ? -20.379 -3.445 20.663 1.00 98.06 109 ARG A O 1
ATOM 767 N N . VAL A 1 110 ? -18.575 -3.234 21.989 1.00 97.25 110 VAL A N 1
ATOM 768 C CA . VAL A 1 110 ? -18.815 -1.831 22.386 1.00 97.25 110 VAL A CA 1
ATOM 769 C C . VAL A 1 110 ? -18.938 -0.896 21.175 1.00 97.25 110 VAL A C 1
ATOM 771 O O . VAL A 1 110 ? -19.783 0.002 21.153 1.00 97.25 110 VAL A O 1
ATOM 774 N N . LEU A 1 111 ? -18.115 -1.107 20.146 1.00 97.06 111 LEU A N 1
ATOM 775 C CA . LEU A 1 111 ? -18.176 -0.345 18.896 1.00 97.06 111 LEU A CA 1
ATOM 776 C C . LEU A 1 111 ? -19.455 -0.653 18.100 1.00 97.06 111 LEU A C 1
ATOM 778 O O . LEU A 1 111 ? -20.155 0.265 17.659 1.00 97.06 111 LEU A O 1
ATOM 782 N N . THR A 1 112 ? -19.784 -1.937 17.954 1.00 96.06 112 THR A N 1
ATOM 783 C CA . THR A 1 112 ? -20.924 -2.398 17.148 1.00 96.06 112 THR A CA 1
ATOM 784 C C . THR A 1 112 ? -22.262 -1.991 17.770 1.00 96.06 112 THR A C 1
ATOM 786 O O . THR A 1 112 ? -23.145 -1.515 17.059 1.00 96.06 112 THR A O 1
ATOM 789 N N . GLU A 1 113 ? -22.398 -2.061 19.100 1.00 96.19 113 GLU A N 1
ATOM 790 C CA . GLU A 1 113 ? -23.584 -1.596 19.844 1.00 96.19 113 GLU A CA 1
ATOM 791 C C . GLU A 1 113 ? -23.872 -0.098 19.634 1.00 96.19 113 GLU A C 1
ATOM 793 O O . GLU A 1 113 ? -25.012 0.354 19.749 1.00 96.19 113 GLU A O 1
ATOM 798 N N . ARG A 1 114 ? -22.851 0.696 19.282 1.00 94.69 114 ARG A N 1
ATOM 799 C CA . ARG A 1 114 ? -22.984 2.122 18.936 1.00 94.69 114 ARG A CA 1
ATOM 800 C C . ARG A 1 114 ? -23.129 2.379 17.432 1.00 94.69 114 ARG A C 1
ATOM 802 O O . ARG A 1 114 ? -23.122 3.539 17.008 1.00 94.69 114 ARG A O 1
ATOM 809 N N . GLY A 1 115 ? -23.286 1.324 16.632 1.00 91.44 115 GLY A N 1
ATOM 810 C CA . GLY A 1 115 ? -23.470 1.391 15.183 1.00 91.44 115 GLY A CA 1
ATOM 811 C C . GLY A 1 115 ? -22.200 1.748 14.408 1.00 91.44 115 GLY A C 1
ATOM 812 O O . GLY A 1 115 ? -22.294 2.262 13.293 1.00 91.44 115 GLY A O 1
ATOM 813 N N . VAL A 1 116 ? -21.015 1.535 14.988 1.00 94.50 116 VAL A N 1
ATOM 814 C CA . VAL A 1 116 ? -19.743 1.669 14.266 1.00 94.50 116 VAL A CA 1
ATOM 815 C C . VAL A 1 116 ? -19.489 0.372 13.491 1.00 94.50 116 VAL A C 1
ATOM 817 O O . VAL A 1 116 ? -19.535 -0.692 14.104 1.00 94.50 116 VAL A O 1
ATOM 820 N N . PRO A 1 117 ? -19.218 0.411 12.172 1.00 93.50 117 PRO A N 1
ATOM 821 C CA . PRO A 1 117 ? -18.851 -0.795 11.437 1.00 93.50 117 PRO A CA 1
ATOM 822 C C . PRO A 1 117 ? -17.500 -1.338 11.912 1.00 93.50 117 PRO A C 1
ATOM 824 O O . PRO A 1 117 ? -16.525 -0.584 11.983 1.00 93.50 117 PRO A O 1
ATOM 827 N N . VAL A 1 118 ? -17.442 -2.637 12.212 1.00 96.06 118 VAL A N 1
ATOM 828 C CA . VAL A 1 118 ? -16.251 -3.303 12.756 1.00 96.06 118 VAL A CA 1
ATOM 829 C C . VAL A 1 118 ? -15.874 -4.522 11.922 1.00 96.06 118 VAL A C 1
ATOM 831 O O . VAL A 1 118 ? -16.737 -5.301 11.526 1.00 96.06 118 VAL A O 1
ATOM 834 N N . VAL A 1 119 ? -14.572 -4.698 11.692 1.00 96.81 119 VAL A N 1
ATOM 835 C CA . VAL A 1 119 ? -13.975 -5.963 11.242 1.00 96.81 119 VAL A CA 1
ATOM 836 C C . VAL A 1 119 ? -12.971 -6.400 12.304 1.00 96.81 119 VAL A C 1
ATOM 838 O O . VAL A 1 119 ? -12.144 -5.607 12.754 1.00 96.81 119 VAL A O 1
ATOM 841 N N . VAL A 1 120 ? -13.064 -7.656 12.724 1.00 97.38 120 VAL A N 1
ATOM 842 C CA . VAL A 1 120 ? -12.201 -8.254 13.746 1.00 97.38 120 VAL A CA 1
ATOM 843 C C . VAL A 1 120 ? -11.180 -9.156 13.066 1.00 97.38 120 VAL A C 1
ATOM 845 O O . VAL A 1 120 ? -11.516 -9.865 12.122 1.00 97.38 120 VAL A O 1
ATOM 848 N N . THR A 1 121 ? -9.937 -9.135 13.538 1.00 97.50 121 THR A N 1
ATOM 849 C CA . THR A 1 121 ? -8.836 -9.916 12.961 1.00 97.50 121 THR A CA 1
ATOM 850 C C . THR A 1 121 ? -7.832 -10.347 14.037 1.00 97.50 121 THR A C 1
ATOM 852 O O . THR A 1 121 ? -7.915 -9.903 15.183 1.00 97.50 121 THR A O 1
ATOM 855 N N . GLY A 1 122 ? -6.885 -11.219 13.675 1.00 95.94 122 GLY A N 1
ATOM 856 C CA . GLY A 1 122 ? -5.732 -11.557 14.513 1.00 95.94 122 GLY A CA 1
ATOM 857 C C . GLY A 1 122 ? -4.927 -10.323 14.935 1.00 95.94 122 GLY A C 1
ATOM 858 O O . GLY A 1 122 ? -4.985 -9.276 14.282 1.00 95.94 122 GLY A O 1
ATOM 859 N N . ASN A 1 123 ? -4.212 -10.445 16.054 1.00 96.56 123 ASN A N 1
ATOM 860 C CA . ASN A 1 123 ? -3.405 -9.362 16.605 1.00 96.56 123 ASN A CA 1
ATOM 861 C C . ASN A 1 123 ? -2.262 -9.010 15.640 1.00 96.56 123 ASN A C 1
ATOM 863 O O . ASN A 1 123 ? -1.611 -9.909 15.121 1.00 96.56 123 ASN A O 1
ATOM 867 N N . VAL A 1 124 ? -1.998 -7.720 15.403 1.00 94.06 124 VAL A N 1
ATOM 868 C CA . VAL A 1 124 ? -0.850 -7.299 14.572 1.00 94.06 124 VAL A CA 1
ATOM 869 C C . VAL A 1 124 ? 0.488 -7.624 15.225 1.00 94.06 124 VAL A C 1
ATOM 871 O O . VAL A 1 124 ? 1.483 -7.819 14.534 1.00 94.06 124 VAL A O 1
ATOM 874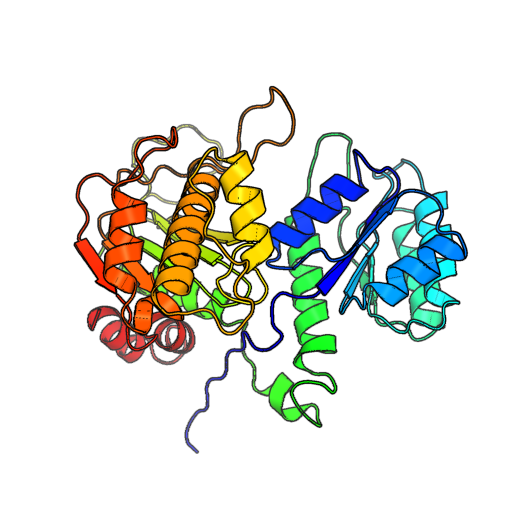 N N . LEU A 1 125 ? 0.522 -7.645 16.556 1.00 93.06 125 LEU A N 1
ATOM 875 C CA . LEU A 1 125 ? 1.710 -7.906 17.351 1.00 93.06 125 LEU A CA 1
ATOM 876 C C . LEU A 1 125 ? 1.342 -8.887 18.476 1.00 93.06 125 LEU A C 1
ATOM 878 O O . LEU A 1 125 ? 1.288 -8.489 19.641 1.00 93.06 125 LEU A O 1
ATOM 882 N N . PRO A 1 126 ? 1.057 -10.164 18.153 1.00 92.44 126 PRO A N 1
ATOM 883 C CA . PRO A 1 126 ? 0.616 -11.150 19.139 1.00 92.44 126 PRO A CA 1
ATOM 884 C C . PRO A 1 126 ? 1.653 -11.356 20.246 1.00 92.44 126 PRO A C 1
ATOM 886 O O . PRO A 1 126 ? 1.295 -11.608 21.391 1.00 92.44 126 PRO A O 1
ATOM 889 N N . ARG A 1 127 ? 2.946 -11.214 19.925 1.00 91.12 127 ARG A N 1
ATOM 890 C CA . ARG A 1 127 ? 4.067 -11.265 20.873 1.00 91.12 127 ARG A CA 1
ATOM 891 C C . ARG A 1 127 ? 5.069 -10.164 20.553 1.00 91.12 127 ARG A C 1
ATOM 893 O O . ARG A 1 127 ? 5.204 -9.766 19.397 1.00 91.12 127 ARG A O 1
ATOM 900 N N . ILE A 1 128 ? 5.810 -9.705 21.561 1.00 85.00 128 ILE A N 1
ATOM 901 C CA . ILE A 1 128 ? 6.873 -8.708 21.373 1.00 85.00 128 ILE A CA 1
ATOM 902 C C . ILE A 1 128 ? 7.859 -9.211 20.309 1.00 85.00 128 ILE A C 1
ATOM 904 O O . ILE A 1 128 ? 8.327 -10.346 20.369 1.00 85.00 128 ILE A O 1
ATOM 908 N N . GLY A 1 129 ? 8.144 -8.366 19.317 1.00 81.00 129 GLY A N 1
ATOM 909 C CA . GLY A 1 129 ? 9.046 -8.686 18.208 1.00 81.00 129 GLY A CA 1
ATOM 910 C C . GLY A 1 129 ? 8.453 -9.576 17.107 1.00 81.00 129 GLY A C 1
ATOM 911 O O . GLY A 1 129 ? 9.125 -9.800 16.103 1.00 81.00 129 GLY A O 1
ATOM 912 N N . VAL A 1 130 ? 7.209 -10.052 17.242 1.00 84.94 130 VAL A N 1
ATOM 913 C CA . VAL A 1 130 ? 6.534 -10.890 16.238 1.00 84.94 130 VAL A CA 1
ATOM 914 C C . VAL A 1 130 ? 5.408 -10.096 15.587 1.00 84.94 130 VAL A C 1
ATOM 916 O O . VAL A 1 130 ? 4.346 -9.935 16.178 1.00 84.94 130 VAL A O 1
ATOM 919 N N . LEU A 1 131 ? 5.640 -9.606 14.368 1.00 84.94 131 LEU A N 1
ATOM 920 C CA . LEU A 1 131 ? 4.644 -8.888 13.568 1.00 84.94 131 LEU A CA 1
ATOM 921 C C . LEU A 1 131 ? 3.838 -9.870 12.702 1.00 84.94 131 LEU A C 1
ATOM 923 O O . LEU A 1 131 ? 4.412 -10.501 11.814 1.00 84.94 131 LEU A O 1
ATOM 927 N N . ASP A 1 132 ? 2.520 -9.940 12.897 1.00 86.69 132 ASP A N 1
ATOM 928 C CA . ASP A 1 132 ? 1.594 -10.681 12.030 1.00 86.69 132 ASP A CA 1
ATOM 929 C C . ASP A 1 132 ? 0.704 -9.718 11.225 1.00 86.69 132 ASP A C 1
ATOM 931 O O . ASP A 1 132 ? -0.391 -9.315 11.618 1.00 86.69 132 ASP A O 1
ATOM 935 N N . ALA A 1 133 ? 1.220 -9.287 10.074 1.00 84.88 133 ALA A N 1
ATOM 936 C CA . ALA A 1 133 ? 0.577 -8.261 9.257 1.00 84.88 133 ALA A CA 1
ATOM 937 C C . ALA A 1 133 ? -0.566 -8.794 8.378 1.00 84.88 133 ALA A C 1
ATOM 939 O O . ALA A 1 133 ? -1.449 -8.028 7.986 1.00 84.88 133 ALA A O 1
ATOM 940 N N . LEU A 1 134 ? -0.534 -10.076 7.999 1.00 83.19 134 LEU A N 1
ATOM 941 C CA . LEU A 1 134 ? -1.389 -10.622 6.939 1.00 83.19 134 LEU A CA 1
ATOM 942 C C . LEU A 1 134 ? -2.890 -10.508 7.259 1.00 83.19 134 LEU A C 1
ATOM 944 O O . LEU A 1 134 ? -3.608 -9.937 6.428 1.00 83.19 134 LEU A O 1
ATOM 948 N N . PRO A 1 135 ? -3.369 -10.951 8.440 1.00 88.94 135 PRO A N 1
ATOM 949 C CA . PRO A 1 135 ? -4.782 -10.855 8.793 1.00 88.94 135 PRO A CA 1
ATOM 950 C C . PRO A 1 135 ? -5.275 -9.402 8.811 1.00 88.94 135 PRO A C 1
ATOM 952 O O . PRO A 1 135 ? -6.304 -9.069 8.220 1.00 88.94 135 PRO A O 1
ATOM 955 N N . ALA A 1 136 ? -4.493 -8.499 9.410 1.00 91.38 136 ALA A N 1
ATOM 956 C CA . ALA A 1 136 ? -4.855 -7.091 9.505 1.00 91.38 136 ALA A CA 1
ATOM 957 C C . ALA A 1 136 ? -4.889 -6.388 8.142 1.00 91.38 136 ALA A C 1
ATOM 959 O O . ALA A 1 136 ? -5.808 -5.610 7.888 1.00 91.38 136 ALA A O 1
ATOM 960 N N . ARG A 1 137 ? -3.963 -6.696 7.224 1.00 86.25 137 ARG A N 1
ATOM 961 C CA . ARG A 1 137 ? -4.017 -6.178 5.845 1.00 86.25 137 ARG A CA 1
ATOM 962 C C . ARG A 1 137 ? -5.291 -6.606 5.119 1.00 86.25 137 ARG A C 1
ATOM 964 O O . ARG A 1 137 ? -5.925 -5.774 4.469 1.00 86.25 137 ARG A O 1
ATOM 971 N N . ALA A 1 138 ? -5.677 -7.877 5.243 1.00 83.38 138 ALA A N 1
ATOM 972 C CA . ALA A 1 138 ? -6.908 -8.387 4.644 1.00 83.38 138 ALA A CA 1
ATOM 973 C C . ALA A 1 138 ? -8.144 -7.673 5.218 1.00 83.38 138 ALA A C 1
ATOM 975 O O . ALA A 1 138 ? -8.982 -7.192 4.454 1.00 83.38 138 ALA A O 1
ATOM 976 N N . ALA A 1 139 ? -8.199 -7.501 6.542 1.00 91.06 139 ALA A N 1
ATOM 977 C CA . ALA A 1 139 ? -9.279 -6.795 7.229 1.00 91.06 139 ALA A CA 1
ATOM 978 C C . ALA A 1 139 ? -9.376 -5.308 6.840 1.00 91.06 139 ALA A C 1
ATOM 980 O O . ALA A 1 139 ? -10.472 -4.792 6.622 1.00 91.06 139 ALA A O 1
ATOM 981 N N . ILE A 1 140 ? -8.241 -4.615 6.696 1.00 89.38 140 ILE A N 1
ATOM 982 C CA . ILE A 1 140 ? -8.186 -3.227 6.211 1.00 89.38 140 ILE A CA 1
ATOM 983 C C . ILE A 1 140 ? -8.751 -3.136 4.788 1.00 89.38 140 ILE A C 1
ATOM 985 O O . ILE A 1 140 ? -9.581 -2.267 4.507 1.00 89.38 140 ILE A O 1
ATOM 989 N N . ARG A 1 141 ? -8.348 -4.053 3.900 1.00 79.62 141 ARG A N 1
ATOM 990 C CA . ARG A 1 141 ? -8.833 -4.105 2.513 1.00 79.62 141 ARG A CA 1
ATOM 991 C C . ARG A 1 141 ? -10.335 -4.374 2.445 1.00 79.62 141 ARG A C 1
ATOM 993 O O . ARG A 1 141 ? -11.053 -3.680 1.729 1.00 79.62 141 ARG A O 1
ATOM 1000 N N . GLU A 1 142 ? -10.811 -5.356 3.204 1.00 81.94 142 GLU A N 1
ATOM 1001 C CA . GLU A 1 142 ? -12.230 -5.691 3.335 1.00 81.94 142 GLU A CA 1
ATOM 1002 C C . GLU A 1 142 ? -13.043 -4.485 3.816 1.00 81.94 142 GLU A C 1
ATOM 1004 O O . GLU A 1 142 ? -14.063 -4.132 3.213 1.00 81.94 142 GLU A O 1
ATOM 1009 N N . MET A 1 143 ? -12.564 -3.818 4.868 1.00 86.06 143 MET A N 1
ATOM 1010 C CA . MET A 1 143 ? -13.213 -2.643 5.433 1.00 86.06 143 MET A CA 1
ATOM 1011 C C . MET A 1 143 ? -13.317 -1.514 4.405 1.00 86.06 143 MET A C 1
ATOM 1013 O O . MET A 1 143 ? -14.388 -0.925 4.234 1.00 86.06 143 MET A O 1
ATOM 1017 N N . PHE A 1 144 ? -12.225 -1.246 3.689 1.00 78.62 144 PHE A N 1
ATOM 1018 C CA . PHE A 1 144 ? -12.162 -0.226 2.650 1.00 78.62 144 PHE A CA 1
ATOM 1019 C C . PHE A 1 144 ? -13.134 -0.508 1.498 1.00 78.62 144 PHE A C 1
ATOM 1021 O O . PHE A 1 144 ? -13.915 0.370 1.122 1.00 78.62 144 PHE A O 1
ATOM 1028 N N . LEU A 1 145 ? -13.156 -1.740 0.982 1.00 74.25 145 LEU A N 1
ATOM 1029 C CA . LEU A 1 145 ? -14.053 -2.132 -0.108 1.00 74.25 145 LEU A CA 1
ATOM 1030 C C . LEU A 1 145 ? -15.526 -1.981 0.291 1.00 74.25 145 LEU A C 1
ATOM 1032 O O . LEU A 1 145 ? -16.304 -1.356 -0.435 1.00 74.25 145 LEU A O 1
ATOM 1036 N N . ARG A 1 146 ? -15.906 -2.499 1.466 1.00 76.88 146 ARG A N 1
ATOM 1037 C CA . ARG A 1 146 ? -17.307 -2.500 1.914 1.00 76.88 146 ARG A CA 1
ATOM 1038 C C . ARG A 1 146 ? -17.818 -1.117 2.309 1.00 76.88 146 ARG A C 1
ATOM 1040 O O . ARG A 1 146 ? -18.961 -0.791 2.000 1.00 76.88 146 ARG A O 1
ATOM 1047 N N . HIS A 1 147 ? -17.001 -0.311 2.987 1.00 73.88 147 HIS A N 1
ATOM 1048 C CA . HIS A 1 147 ? -17.490 0.898 3.664 1.00 73.88 147 HIS A CA 1
ATOM 1049 C C . HIS A 1 147 ? -16.991 2.210 3.058 1.00 73.88 147 HIS A C 1
ATOM 1051 O O . HIS A 1 147 ? -17.645 3.240 3.237 1.00 73.88 147 HIS A O 1
ATOM 1057 N N . VAL A 1 148 ? -15.875 2.197 2.324 1.00 69.88 148 VAL A N 1
ATOM 1058 C CA . VAL A 1 148 ? -15.291 3.413 1.736 1.00 69.88 148 VAL A CA 1
ATOM 1059 C C . VAL A 1 148 ? -15.582 3.477 0.240 1.00 69.88 148 VAL A C 1
ATOM 1061 O O . VAL A 1 148 ? -16.229 4.426 -0.207 1.00 69.88 148 VAL A O 1
ATOM 1064 N N . ILE A 1 149 ? -15.197 2.446 -0.521 1.00 62.78 149 ILE A N 1
ATOM 1065 C CA . ILE A 1 149 ? -15.455 2.367 -1.970 1.00 62.78 149 ILE A CA 1
ATOM 1066 C C . ILE A 1 149 ? -16.953 2.190 -2.242 1.00 62.78 149 ILE A C 1
ATOM 1068 O O . ILE A 1 149 ? -17.528 2.913 -3.055 1.00 62.78 149 ILE A O 1
ATOM 1072 N N . GLY A 1 150 ? -17.613 1.281 -1.517 1.00 53.47 150 GLY A N 1
ATOM 1073 C CA . GLY A 1 150 ? -19.070 1.114 -1.573 1.00 53.47 150 GLY A CA 1
ATOM 1074 C C . GLY A 1 150 ? -19.877 2.245 -0.921 1.00 53.47 150 GLY A C 1
ATOM 1075 O O . GLY A 1 150 ? -21.107 2.216 -0.956 1.00 53.47 150 GLY A O 1
ATOM 1076 N N . GLY A 1 151 ? -19.206 3.231 -0.316 1.00 54.97 151 GLY A N 1
ATOM 1077 C CA . GLY A 1 151 ? -19.812 4.357 0.389 1.00 54.97 151 GLY A CA 1
ATOM 1078 C C . GLY A 1 151 ? -20.079 5.592 -0.485 1.00 54.97 151 GLY A C 1
ATOM 1079 O O . GLY A 1 151 ? -19.847 5.623 -1.693 1.00 54.97 151 GLY A O 1
ATOM 1080 N N . LYS A 1 152 ? -20.539 6.672 0.165 1.00 44.97 152 LYS A N 1
ATOM 1081 C CA . LYS A 1 152 ? -21.070 7.910 -0.453 1.00 44.97 152 LYS A CA 1
ATOM 1082 C C . LYS A 1 152 ? -20.109 8.683 -1.379 1.00 44.97 152 LYS A C 1
ATOM 1084 O O . LYS A 1 152 ? -20.540 9.667 -1.973 1.00 44.97 152 LYS A O 1
ATOM 1089 N N . ARG A 1 153 ? -18.824 8.313 -1.467 1.00 50.03 153 ARG A N 1
ATOM 1090 C CA . ARG A 1 153 ? -17.799 9.073 -2.212 1.00 50.03 153 ARG A CA 1
ATOM 1091 C C . ARG A 1 153 ? -17.612 8.634 -3.667 1.00 50.03 153 ARG A C 1
ATOM 1093 O O . ARG A 1 153 ? -17.139 9.445 -4.452 1.00 50.03 153 ARG A O 1
ATOM 1100 N N . LEU A 1 154 ? -17.991 7.407 -4.031 1.00 52.53 154 LEU A N 1
ATOM 1101 C CA . LEU A 1 154 ? -17.787 6.871 -5.390 1.00 52.53 154 LEU A CA 1
ATOM 1102 C C . LEU A 1 154 ? -19.076 6.424 -6.074 1.00 52.53 154 LEU A C 1
ATOM 1104 O O . LEU A 1 154 ? -19.198 6.539 -7.290 1.00 52.53 154 LEU A O 1
ATOM 1108 N N . SER A 1 155 ? -20.073 5.970 -5.315 1.00 53.97 155 SER A N 1
ATOM 1109 C CA . SER A 1 155 ? -21.377 5.632 -5.879 1.00 53.97 155 SER A CA 1
ATOM 1110 C C . SER A 1 155 ? -22.506 6.033 -4.936 1.00 53.97 155 SER A C 1
ATOM 1112 O O . SER A 1 155 ? -22.381 5.984 -3.714 1.00 53.97 155 SER A O 1
ATOM 1114 N N . LYS A 1 156 ? -23.640 6.451 -5.508 1.00 53.88 156 LYS A N 1
ATOM 1115 C CA . LYS A 1 156 ? -24.848 6.795 -4.740 1.00 53.88 156 LYS A CA 1
ATOM 1116 C C . LYS A 1 156 ? -25.633 5.547 -4.278 1.00 53.88 156 LYS A C 1
ATOM 1118 O O . LYS A 1 156 ? -26.720 5.700 -3.731 1.00 53.88 156 LYS A O 1
ATOM 1123 N N . GLY A 1 157 ? -25.114 4.325 -4.479 1.00 59.75 157 GLY A N 1
ATOM 1124 C CA . GLY A 1 157 ? -25.796 3.080 -4.104 1.00 59.75 157 GLY A CA 1
ATOM 1125 C C . GLY A 1 157 ? -24.946 1.810 -4.253 1.00 59.75 157 GLY A C 1
ATOM 1126 O O . GLY A 1 157 ? -23.880 1.825 -4.851 1.00 59.75 157 GLY A O 1
ATOM 1127 N N . ARG A 1 158 ? -25.454 0.677 -3.750 1.00 65.69 158 ARG A N 1
ATOM 1128 C CA . ARG A 1 158 ? -24.724 -0.609 -3.641 1.00 65.69 158 ARG A CA 1
ATOM 1129 C C . ARG A 1 158 ? -24.322 -1.263 -4.974 1.00 65.69 158 ARG A C 1
ATOM 1131 O O . ARG A 1 158 ? -23.502 -2.172 -4.968 1.00 65.69 158 ARG A O 1
ATOM 1138 N N . ARG A 1 159 ? -24.870 -0.797 -6.104 1.00 73.44 159 ARG A N 1
ATOM 1139 C CA . ARG A 1 159 ? -24.681 -1.412 -7.429 1.00 73.44 159 ARG A CA 1
ATOM 1140 C C . ARG A 1 159 ? -23.225 -1.404 -7.900 1.00 73.44 159 ARG A C 1
ATOM 1142 O O . ARG A 1 159 ? -22.785 -2.382 -8.482 1.00 73.44 159 ARG A O 1
ATOM 1149 N N . PHE A 1 160 ? -22.477 -0.322 -7.678 1.00 73.12 160 PHE A N 1
ATOM 1150 C CA . PHE A 1 160 ? -21.069 -0.289 -8.093 1.00 73.12 160 PHE A CA 1
ATOM 1151 C C . PHE A 1 160 ? -20.248 -1.295 -7.284 1.00 73.12 160 PHE A C 1
ATOM 1153 O O . PHE A 1 160 ? -19.547 -2.116 -7.860 1.00 73.12 160 PHE A O 1
ATOM 1160 N N . ALA A 1 161 ? -20.420 -1.297 -5.959 1.00 69.00 161 ALA A N 1
ATOM 1161 C CA . ALA A 1 161 ? -19.752 -2.250 -5.078 1.00 69.00 161 ALA A CA 1
ATOM 1162 C C . ALA A 1 161 ? -20.087 -3.710 -5.422 1.00 69.00 161 ALA A C 1
ATOM 1164 O O . ALA A 1 161 ? -19.202 -4.550 -5.355 1.00 69.00 161 ALA A O 1
ATOM 1165 N N . SER A 1 162 ? -21.325 -4.009 -5.838 1.00 71.75 162 SER A N 1
ATOM 1166 C CA . SER A 1 162 ? -21.705 -5.362 -6.265 1.00 71.75 162 SER A CA 1
ATOM 1167 C C . SER A 1 162 ? -21.138 -5.775 -7.627 1.00 71.75 162 SER A C 1
ATOM 1169 O O . SER A 1 162 ? -21.177 -6.954 -7.948 1.00 71.75 162 SER A O 1
ATOM 1171 N N . LEU A 1 163 ? -20.669 -4.829 -8.450 1.00 81.44 163 LEU A N 1
ATOM 1172 C CA . LEU A 1 163 ? -20.027 -5.128 -9.737 1.00 81.44 163 LEU A CA 1
ATOM 1173 C C . LEU A 1 163 ? -18.519 -5.368 -9.592 1.00 81.44 163 LEU A C 1
ATOM 1175 O O . LEU A 1 163 ? -17.940 -6.068 -10.419 1.00 81.44 163 LEU A O 1
ATOM 1179 N N . VAL A 1 164 ? -17.880 -4.777 -8.574 1.00 78.69 164 VAL A N 1
ATOM 1180 C CA . VAL A 1 164 ? -16.439 -4.919 -8.332 1.00 78.69 164 VAL A CA 1
ATOM 1181 C C . VAL A 1 164 ? -16.133 -6.360 -7.928 1.00 78.69 164 VAL A C 1
ATOM 1183 O O . VAL A 1 164 ? -16.487 -6.786 -6.832 1.00 78.69 164 VAL A O 1
ATOM 1186 N N . ARG A 1 165 ? -15.441 -7.094 -8.802 1.00 81.56 165 ARG A N 1
ATOM 1187 C CA . ARG A 1 165 ? -15.038 -8.485 -8.553 1.00 81.56 165 ARG A CA 1
ATOM 1188 C C . ARG A 1 165 ? -13.802 -8.568 -7.660 1.00 81.56 165 ARG A C 1
ATOM 1190 O O . ARG A 1 165 ? -13.732 -9.415 -6.778 1.00 81.56 165 ARG A O 1
ATOM 1197 N N . CYS A 1 166 ? -12.839 -7.668 -7.857 1.00 78.38 166 CYS A N 1
ATOM 1198 C CA . CYS A 1 166 ? -11.616 -7.620 -7.059 1.00 78.38 166 CYS A CA 1
ATOM 1199 C C . CYS A 1 166 ? -11.003 -6.211 -7.011 1.00 78.38 166 CYS A C 1
ATOM 1201 O O . CYS A 1 166 ? -11.438 -5.277 -7.697 1.00 78.38 166 CYS A O 1
ATOM 1203 N N . ALA A 1 167 ? -9.960 -6.055 -6.195 1.00 81.12 167 ALA A N 1
ATOM 1204 C CA . ALA A 1 167 ? -9.129 -4.859 -6.222 1.00 81.12 167 ALA A CA 1
ATOM 1205 C C . ALA A 1 167 ? -8.248 -4.862 -7.485 1.00 81.12 167 ALA A C 1
ATOM 1207 O O . ALA A 1 167 ? -7.752 -5.913 -7.890 1.00 81.12 167 ALA A O 1
ATOM 1208 N N . THR A 1 168 ? -8.012 -3.694 -8.093 1.00 87.50 168 THR A N 1
ATOM 1209 C CA . THR A 1 168 ? -7.143 -3.592 -9.285 1.00 87.50 168 THR A CA 1
ATOM 1210 C C . THR A 1 168 ? -5.747 -4.187 -9.071 1.00 87.50 168 THR A C 1
ATOM 1212 O O . THR A 1 168 ? -5.295 -4.898 -9.961 1.00 87.50 168 THR A O 1
ATOM 1215 N N . PRO A 1 169 ? -5.075 -4.012 -7.915 1.00 86.12 169 PRO A N 1
ATOM 1216 C CA . PRO A 1 169 ? -3.779 -4.649 -7.694 1.00 86.12 169 PRO A CA 1
ATOM 1217 C C . PRO A 1 169 ? -3.806 -6.183 -7.704 1.00 86.12 169 PRO A C 1
ATOM 1219 O O . PRO A 1 169 ? -2.830 -6.809 -8.106 1.00 86.12 169 PRO A O 1
ATOM 1222 N N . ASP A 1 170 ? -4.917 -6.798 -7.285 1.00 84.44 170 ASP A N 1
ATOM 1223 C CA . ASP A 1 170 ? -5.065 -8.257 -7.341 1.00 84.44 170 ASP A CA 1
ATOM 1224 C C . ASP A 1 170 ? -5.202 -8.716 -8.803 1.00 84.44 170 ASP A C 1
ATOM 1226 O O . ASP A 1 170 ? -4.570 -9.690 -9.206 1.00 84.44 170 ASP A O 1
ATOM 1230 N N . ALA A 1 171 ? -5.947 -7.960 -9.620 1.00 91.44 171 ALA A N 1
ATOM 1231 C CA . ALA A 1 171 ? -6.028 -8.195 -11.060 1.00 91.44 171 ALA A CA 1
ATOM 1232 C C . ALA A 1 171 ? -4.665 -8.011 -11.744 1.00 91.44 171 ALA A C 1
ATOM 1234 O O . ALA A 1 171 ? -4.263 -8.843 -12.546 1.00 91.44 171 ALA A O 1
ATOM 1235 N N . VAL A 1 172 ? -3.905 -6.968 -11.397 1.00 94.19 172 VAL A N 1
ATOM 1236 C CA . VAL A 1 172 ? -2.549 -6.780 -11.936 1.00 94.19 172 VAL A CA 1
ATOM 1237 C C . VAL A 1 172 ? -1.646 -7.952 -11.549 1.00 94.19 172 VAL A C 1
ATOM 1239 O O . VAL A 1 172 ? -0.974 -8.484 -12.423 1.00 94.19 172 VAL A O 1
ATOM 1242 N N . LEU A 1 173 ? -1.660 -8.421 -10.296 1.00 92.38 173 LEU A N 1
ATOM 1243 C CA . LEU A 1 173 ? -0.869 -9.589 -9.880 1.00 92.38 173 LEU A CA 1
ATOM 1244 C C . LEU A 1 173 ? -1.250 -10.862 -10.654 1.00 92.38 173 LEU A C 1
ATOM 1246 O O . LEU A 1 173 ? -0.362 -11.623 -11.043 1.00 92.38 173 LEU A O 1
ATOM 1250 N N . ALA A 1 174 ? -2.541 -11.081 -10.918 1.00 91.38 174 ALA A N 1
ATOM 1251 C CA . ALA A 1 174 ? -2.994 -12.183 -11.766 1.00 91.38 174 ALA A CA 1
ATOM 1252 C C . ALA A 1 174 ? -2.466 -12.041 -13.206 1.00 91.38 174 ALA A C 1
ATOM 1254 O O . ALA A 1 174 ? -1.925 -12.996 -13.757 1.00 91.38 174 ALA A O 1
ATOM 1255 N N . GLY A 1 175 ? -2.517 -10.836 -13.784 1.00 95.56 175 GLY A N 1
ATOM 1256 C CA . GLY A 1 175 ? -1.953 -10.556 -15.108 1.00 95.56 175 GLY A CA 1
ATOM 1257 C C . GLY A 1 175 ? -0.430 -10.710 -15.174 1.00 95.56 175 GLY A C 1
ATOM 1258 O O . GLY A 1 175 ? 0.089 -11.222 -16.159 1.00 95.56 175 GLY A O 1
ATOM 1259 N N . VAL A 1 176 ? 0.296 -10.321 -14.121 1.00 95.69 176 VAL A N 1
ATOM 1260 C CA . VAL A 1 176 ? 1.751 -10.529 -14.001 1.00 95.69 176 VAL A CA 1
ATOM 1261 C C . VAL A 1 176 ? 2.088 -12.012 -13.917 1.00 95.69 176 VAL A C 1
ATOM 1263 O O . VAL A 1 176 ? 3.054 -12.453 -14.532 1.00 95.69 176 VAL A O 1
ATOM 1266 N N . SER A 1 177 ? 1.281 -12.775 -13.179 1.00 92.19 177 SER A N 1
ATOM 1267 C CA . SER A 1 177 ? 1.433 -14.227 -13.080 1.00 92.19 177 SER A CA 1
ATOM 1268 C C . SER A 1 177 ? 1.256 -14.877 -14.450 1.00 92.19 177 SER A C 1
ATOM 1270 O O . SER A 1 177 ? 2.133 -15.615 -14.878 1.00 92.19 177 SER A O 1
ATOM 1272 N N . LEU A 1 178 ? 0.193 -14.505 -15.169 1.00 94.12 178 LEU A N 1
ATOM 1273 C CA . LEU A 1 178 ? -0.061 -14.981 -16.525 1.00 94.12 178 LEU A CA 1
ATOM 1274 C C . LEU A 1 178 ? 1.063 -14.593 -17.495 1.00 94.12 178 LEU A C 1
ATOM 1276 O O . LEU A 1 178 ? 1.526 -15.427 -18.259 1.00 94.12 178 LEU A O 1
ATOM 1280 N N . LEU A 1 179 ? 1.546 -13.348 -17.449 1.00 95.19 179 LEU A N 1
ATOM 1281 C CA . LEU A 1 179 ? 2.663 -12.901 -18.286 1.00 95.19 179 LEU A CA 1
ATOM 1282 C C . LEU A 1 179 ? 3.938 -13.718 -18.024 1.00 95.19 179 LEU A C 1
ATOM 1284 O O . LEU A 1 179 ? 4.665 -14.041 -18.962 1.00 95.19 179 LEU A O 1
ATOM 1288 N N . ALA A 1 180 ? 4.228 -14.044 -16.766 1.00 92.81 180 ALA A N 1
ATOM 1289 C CA . ALA A 1 180 ? 5.385 -14.859 -16.410 1.00 92.81 180 ALA A CA 1
ATOM 1290 C C . ALA A 1 180 ? 5.238 -16.312 -16.881 1.00 92.81 180 ALA A C 1
ATOM 1292 O O . ALA A 1 180 ? 6.207 -16.878 -17.386 1.00 92.81 180 ALA A O 1
ATOM 1293 N N . ASP A 1 181 ? 4.031 -16.876 -16.774 1.00 90.31 181 ASP A N 1
ATOM 1294 C CA . ASP A 1 181 ? 3.714 -18.216 -17.272 1.00 90.31 181 ASP A CA 1
ATOM 1295 C C . ASP A 1 181 ? 3.868 -18.275 -18.813 1.00 90.31 181 ASP A C 1
ATOM 1297 O O . ASP A 1 181 ? 4.560 -19.150 -19.329 1.00 90.31 181 ASP A O 1
ATOM 1301 N N . GLU A 1 182 ? 3.322 -17.297 -19.548 1.00 91.94 182 GLU A N 1
ATOM 1302 C CA . GLU A 1 182 ? 3.391 -17.215 -21.021 1.00 91.94 182 GLU A CA 1
ATOM 1303 C C . GLU A 1 182 ? 4.814 -16.979 -21.552 1.00 91.94 182 GLU A C 1
ATOM 1305 O O . GLU A 1 182 ? 5.198 -17.497 -22.600 1.00 91.94 182 GLU A O 1
ATOM 1310 N N . THR A 1 183 ? 5.619 -16.191 -20.835 1.00 89.69 183 THR A N 1
ATOM 1311 C CA . THR A 1 183 ? 7.000 -15.880 -21.244 1.00 89.69 183 THR A CA 1
ATOM 1312 C C . THR A 1 183 ? 8.031 -16.877 -20.718 1.00 89.69 183 THR A C 1
ATOM 1314 O O . THR A 1 183 ? 9.192 -16.801 -21.124 1.00 89.69 183 THR A O 1
ATOM 1317 N N . ALA A 1 184 ? 7.631 -17.787 -19.820 1.00 87.44 184 ALA A N 1
ATOM 1318 C CA . ALA A 1 184 ? 8.513 -18.693 -19.082 1.00 87.44 184 ALA A CA 1
ATOM 1319 C C . ALA A 1 184 ? 9.732 -17.972 -18.468 1.00 87.44 184 ALA A C 1
ATOM 1321 O O . ALA A 1 184 ? 10.860 -18.471 -18.490 1.00 87.44 184 ALA A O 1
ATOM 1322 N N . ALA A 1 185 ? 9.513 -16.760 -17.952 1.00 87.06 185 ALA A N 1
ATOM 1323 C CA . ALA A 1 185 ? 10.572 -15.861 -17.519 1.00 87.06 185 ALA A CA 1
ATOM 1324 C C . ALA A 1 185 ? 10.253 -15.199 -16.177 1.00 87.06 185 ALA A C 1
ATOM 1326 O O . ALA A 1 185 ? 9.098 -14.957 -15.835 1.00 87.06 185 ALA A O 1
ATOM 1327 N N . GLY A 1 186 ? 11.302 -14.837 -15.432 1.00 91.44 186 GLY A N 1
ATOM 1328 C CA . GLY A 1 186 ? 11.155 -13.973 -14.268 1.00 91.44 186 GLY A CA 1
ATOM 1329 C C . GLY A 1 186 ? 10.661 -12.585 -14.688 1.00 91.44 186 GLY A C 1
ATOM 1330 O O . GLY A 1 186 ? 11.329 -11.904 -15.478 1.00 91.44 186 GLY A O 1
ATOM 1331 N N . VAL A 1 187 ? 9.520 -12.159 -14.147 1.00 95.12 187 VAL A N 1
ATOM 1332 C CA . VAL A 1 187 ? 8.878 -10.872 -14.447 1.00 95.12 187 VAL A CA 1
ATOM 1333 C C . VAL A 1 187 ? 8.911 -9.975 -13.218 1.00 95.12 187 VAL A C 1
ATOM 1335 O O . VAL A 1 187 ? 8.575 -10.398 -12.113 1.00 95.12 187 VAL A O 1
ATOM 1338 N N . LEU A 1 188 ? 9.269 -8.711 -13.424 1.00 96.31 188 LEU A N 1
ATOM 1339 C CA . LEU A 1 188 ? 9.149 -7.636 -12.447 1.00 96.31 188 LEU A CA 1
ATOM 1340 C C . LEU A 1 188 ? 8.271 -6.533 -13.036 1.00 96.31 188 LEU A C 1
ATOM 1342 O O . LEU A 1 188 ? 8.513 -6.080 -14.151 1.00 96.31 188 LEU A O 1
ATOM 1346 N N . VAL A 1 189 ? 7.278 -6.066 -12.288 1.00 97.06 189 VAL A N 1
ATOM 1347 C CA . VAL A 1 189 ? 6.420 -4.954 -12.706 1.00 97.06 189 VAL A CA 1
ATOM 1348 C C . VAL A 1 189 ? 6.456 -3.855 -11.665 1.00 97.06 189 VAL A C 1
ATOM 1350 O O . VAL A 1 189 ? 6.266 -4.123 -10.482 1.00 97.06 189 VAL A O 1
ATOM 1353 N N . VAL A 1 190 ? 6.665 -2.620 -12.113 1.00 96.62 190 VAL A N 1
ATOM 1354 C CA . VAL A 1 190 ? 6.551 -1.421 -11.280 1.00 96.62 190 VAL A CA 1
ATOM 1355 C C . VAL A 1 190 ? 5.360 -0.603 -11.767 1.00 96.62 190 VAL A C 1
ATOM 1357 O O . VAL A 1 190 ? 5.357 -0.134 -12.904 1.00 96.62 190 VAL A O 1
ATOM 1360 N N . ASP A 1 191 ? 4.353 -0.444 -10.911 1.00 95.19 191 ASP A N 1
ATOM 1361 C CA . ASP A 1 191 ? 3.146 0.347 -11.163 1.00 95.19 191 ASP A CA 1
ATOM 1362 C C . ASP A 1 191 ? 3.141 1.569 -10.235 1.00 95.19 191 ASP A C 1
ATOM 1364 O O . ASP A 1 191 ? 2.969 1.442 -9.021 1.00 95.19 191 ASP A O 1
ATOM 1368 N N . VAL A 1 192 ? 3.380 2.758 -10.799 1.00 94.56 192 VAL A N 1
ATOM 1369 C CA . VAL A 1 192 ? 3.372 4.015 -10.035 1.00 94.56 192 VAL A CA 1
ATOM 1370 C C . VAL A 1 192 ? 2.050 4.746 -10.242 1.00 94.56 192 VAL A C 1
ATOM 1372 O O . VAL A 1 192 ? 1.738 5.242 -11.332 1.00 94.56 192 VAL A O 1
ATOM 1375 N N . GLY A 1 193 ? 1.294 4.878 -9.156 1.00 91.12 193 GLY A N 1
ATOM 1376 C CA . GLY A 1 193 ? 0.059 5.643 -9.092 1.00 91.12 193 GLY A CA 1
ATOM 1377 C C . GLY A 1 193 ? 0.228 7.033 -8.473 1.00 91.12 193 GLY A C 1
ATOM 1378 O O . GLY A 1 193 ? 1.302 7.475 -8.064 1.00 91.12 193 GLY A O 1
ATOM 1379 N N . GLY A 1 194 ? -0.895 7.747 -8.357 1.00 88.94 194 GLY A N 1
ATOM 1380 C CA . GLY A 1 194 ? -0.932 9.052 -7.689 1.00 88.94 194 GLY A CA 1
ATOM 1381 C C . GLY A 1 194 ? -0.789 8.973 -6.165 1.00 88.94 194 GLY A C 1
ATOM 1382 O O . GLY A 1 194 ? -0.420 9.965 -5.539 1.00 88.94 194 GLY A O 1
ATOM 1383 N N . ALA A 1 195 ? -1.088 7.827 -5.554 1.00 86.56 195 ALA A N 1
ATOM 1384 C CA . ALA A 1 195 ? -1.034 7.646 -4.102 1.00 86.56 195 ALA A CA 1
ATOM 1385 C C . ALA A 1 195 ? -0.062 6.546 -3.673 1.00 86.56 195 ALA A C 1
ATOM 1387 O O . ALA A 1 195 ? 0.619 6.723 -2.671 1.00 86.56 195 ALA A O 1
ATOM 1388 N N . THR A 1 196 ? -0.003 5.454 -4.432 1.00 90.25 196 THR A N 1
ATOM 1389 C CA . THR A 1 196 ? 0.771 4.261 -4.093 1.00 90.25 196 THR A CA 1
ATOM 1390 C C . THR A 1 196 ? 1.718 3.876 -5.218 1.00 90.25 196 THR A C 1
ATOM 1392 O O . THR A 1 196 ? 1.484 4.215 -6.381 1.00 90.25 196 THR A O 1
ATOM 1395 N N . THR A 1 197 ? 2.762 3.136 -4.858 1.00 93.19 197 THR A N 1
ATOM 1396 C CA . THR A 1 197 ? 3.653 2.468 -5.801 1.00 93.19 197 THR A CA 1
ATOM 1397 C C . THR A 1 197 ? 3.633 0.988 -5.485 1.00 93.19 197 THR A C 1
ATOM 1399 O O . THR A 1 197 ? 3.898 0.579 -4.353 1.00 93.19 197 THR A O 1
ATOM 1402 N N . ASP A 1 198 ? 3.296 0.191 -6.485 1.00 93.56 198 ASP A N 1
ATOM 1403 C CA . ASP A 1 198 ? 3.243 -1.254 -6.399 1.00 93.56 198 ASP A CA 1
ATOM 1404 C C . ASP A 1 198 ? 4.416 -1.865 -7.161 1.00 93.56 198 ASP A C 1
ATOM 1406 O O . ASP A 1 198 ? 4.728 -1.474 -8.285 1.00 93.56 198 ASP A O 1
ATOM 1410 N N . VAL A 1 199 ? 5.058 -2.855 -6.548 1.00 95.06 199 VAL A N 1
ATOM 1411 C CA . VAL A 1 199 ? 6.072 -3.685 -7.195 1.00 95.06 199 VAL A CA 1
ATOM 1412 C C . VAL A 1 199 ? 5.606 -5.128 -7.139 1.00 95.06 199 VAL A C 1
ATOM 1414 O O . VAL A 1 199 ? 5.464 -5.700 -6.053 1.00 95.06 199 VAL A O 1
ATOM 1417 N N . TYR A 1 200 ? 5.385 -5.717 -8.306 1.00 95.06 200 TYR A N 1
ATOM 1418 C CA . TYR A 1 200 ? 5.007 -7.113 -8.476 1.00 95.06 200 TYR A CA 1
ATOM 1419 C C . TYR A 1 200 ? 6.199 -7.902 -8.998 1.00 95.06 200 TYR A C 1
ATOM 1421 O O . TYR A 1 200 ? 6.952 -7.404 -9.830 1.00 95.06 200 TYR A O 1
ATOM 1429 N N . SER A 1 201 ? 6.353 -9.138 -8.547 1.00 93.75 201 SER A N 1
ATOM 1430 C CA . SER A 1 201 ? 7.322 -10.075 -9.104 1.00 93.75 201 SER A CA 1
ATOM 1431 C C . SER A 1 201 ? 6.708 -11.455 -9.268 1.00 93.75 201 SER A C 1
ATOM 1433 O O . SER A 1 201 ? 5.885 -11.880 -8.459 1.00 93.75 201 SER A O 1
ATOM 1435 N N . ALA A 1 202 ? 7.117 -12.141 -10.325 1.00 92.38 202 ALA A N 1
ATOM 1436 C CA . ALA A 1 202 ? 6.927 -13.567 -10.526 1.00 92.38 202 ALA A CA 1
ATOM 1437 C C . ALA A 1 202 ? 8.309 -14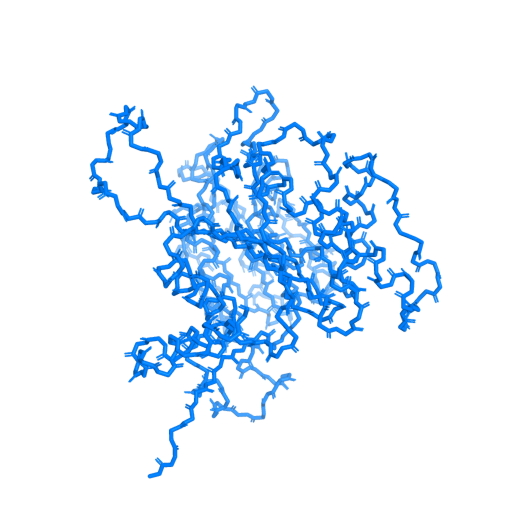.139 -10.846 1.00 92.38 202 ALA A C 1
ATOM 1439 O O . ALA A 1 202 ? 8.881 -13.832 -11.890 1.00 92.38 202 ALA A O 1
ATOM 1440 N N . LEU A 1 203 ? 8.886 -14.874 -9.899 1.00 88.31 203 LEU A N 1
ATOM 1441 C CA . LEU A 1 203 ? 10.272 -15.336 -9.954 1.00 88.31 203 LEU A CA 1
ATOM 1442 C C . LEU A 1 203 ? 10.306 -16.836 -10.209 1.00 88.31 203 LEU A C 1
ATOM 1444 O O . LEU A 1 203 ? 9.583 -17.583 -9.551 1.00 88.31 203 LEU A O 1
ATOM 1448 N N . VAL A 1 204 ? 11.145 -17.272 -11.149 1.00 70.12 204 VAL A N 1
ATOM 1449 C CA . VAL A 1 204 ? 11.419 -18.699 -11.361 1.00 70.12 204 VAL A CA 1
ATOM 1450 C C . VAL A 1 204 ? 12.261 -19.154 -10.172 1.00 70.12 204 VAL A C 1
ATOM 1452 O O . VAL A 1 204 ? 13.319 -18.566 -9.957 1.00 70.12 204 VAL A O 1
ATOM 1455 N N . PRO A 1 205 ? 11.804 -20.120 -9.355 1.00 61.00 205 PRO A N 1
ATOM 1456 C CA . PRO A 1 205 ? 12.625 -20.621 -8.266 1.00 61.00 205 PRO A CA 1
ATOM 1457 C C . PRO A 1 205 ? 13.887 -21.259 -8.842 1.00 61.00 205 PRO A C 1
ATOM 1459 O O . PRO A 1 205 ? 13.796 -22.118 -9.723 1.00 61.00 205 PRO A O 1
ATOM 1462 N N . ASP A 1 206 ? 15.049 -20.871 -8.327 1.00 51.91 206 ASP A N 1
ATOM 1463 C CA . ASP A 1 206 ? 16.280 -21.602 -8.596 1.00 51.91 206 ASP A CA 1
ATOM 1464 C C . ASP A 1 206 ? 16.153 -23.011 -8.009 1.00 51.91 206 ASP A C 1
ATOM 1466 O O . ASP A 1 206 ? 15.862 -23.178 -6.821 1.00 51.91 206 ASP A O 1
ATOM 1470 N N . GLY A 1 207 ? 16.413 -24.033 -8.828 1.00 43.09 207 GLY A N 1
ATOM 1471 C CA . GLY A 1 207 ? 16.419 -25.436 -8.396 1.00 43.09 207 GLY A CA 1
ATOM 1472 C C . GLY A 1 207 ? 17.441 -25.756 -7.294 1.00 43.09 207 GLY A C 1
ATOM 1473 O O . GLY A 1 207 ? 17.394 -26.843 -6.734 1.00 43.09 207 GLY A O 1
ATOM 1474 N N . GLU A 1 208 ? 18.338 -24.825 -6.949 1.00 42.81 208 GLU A N 1
ATOM 1475 C CA . GLU A 1 208 ? 19.362 -24.996 -5.908 1.00 42.81 208 GLU A CA 1
ATOM 1476 C C . GLU A 1 208 ? 18.930 -24.515 -4.503 1.00 42.81 208 GLU A C 1
ATOM 1478 O O . GLU A 1 208 ? 19.627 -24.778 -3.521 1.00 42.81 208 GLU A O 1
ATOM 1483 N N . LEU A 1 209 ? 17.762 -23.875 -4.343 1.00 45.38 209 LEU A N 1
ATOM 1484 C CA . LEU A 1 209 ? 17.224 -23.463 -3.029 1.00 45.38 209 LEU A CA 1
ATOM 1485 C C . LEU A 1 209 ? 16.515 -24.620 -2.283 1.00 45.38 209 LEU A C 1
ATOM 1487 O O . LEU A 1 209 ? 15.501 -24.428 -1.614 1.00 45.38 209 LEU A O 1
ATOM 1491 N N . GLU A 1 210 ? 17.068 -25.833 -2.365 1.00 43.25 210 GLU A N 1
ATOM 1492 C CA . GLU A 1 210 ? 16.505 -27.097 -1.852 1.00 43.25 210 GLU A CA 1
ATOM 1493 C C . GLU A 1 210 ? 16.596 -27.297 -0.318 1.00 43.25 210 GLU A C 1
ATOM 1495 O O . GLU A 1 210 ? 16.378 -28.397 0.186 1.00 43.25 210 GLU A O 1
ATOM 1500 N N . HIS A 1 211 ? 16.892 -26.257 0.470 1.00 37.50 211 HIS A N 1
ATOM 1501 C CA . HIS A 1 211 ? 17.214 -26.405 1.902 1.00 37.50 211 HIS A CA 1
ATOM 1502 C C . HIS A 1 211 ? 16.235 -25.691 2.851 1.00 37.50 211 HIS A C 1
ATOM 1504 O O . HIS A 1 211 ? 16.648 -24.981 3.768 1.00 37.50 211 HIS A O 1
ATOM 1510 N N . GLY A 1 212 ? 14.926 -25.902 2.674 1.00 39.50 212 GLY A N 1
ATOM 1511 C CA . GLY A 1 212 ? 13.899 -25.423 3.607 1.00 39.50 212 GLY A CA 1
ATOM 1512 C C . GLY A 1 212 ? 12.733 -26.407 3.773 1.00 39.50 212 GLY A C 1
ATOM 1513 O O . GLY A 1 212 ? 12.336 -27.047 2.799 1.00 39.50 212 GLY A O 1
ATOM 1514 N N . PRO A 1 213 ? 12.147 -26.551 4.981 1.00 33.50 213 PRO A N 1
ATOM 1515 C CA . PRO A 1 213 ? 11.070 -27.498 5.248 1.00 33.50 213 PRO A CA 1
ATOM 1516 C C . PRO A 1 213 ? 9.714 -26.937 4.788 1.00 33.50 213 PRO A C 1
ATOM 1518 O O . PRO A 1 213 ? 8.807 -26.756 5.587 1.00 33.50 213 PRO A O 1
ATOM 1521 N N . GLN A 1 214 ? 9.577 -26.657 3.495 1.00 38.28 214 GLN A N 1
ATOM 1522 C CA . GLN A 1 214 ? 8.299 -26.632 2.786 1.00 38.28 214 GLN A CA 1
ATOM 1523 C C . GLN A 1 214 ? 8.582 -27.094 1.357 1.00 38.28 214 GLN A C 1
ATOM 1525 O O . GLN A 1 214 ? 8.995 -26.322 0.497 1.00 38.28 214 GLN A O 1
ATOM 1530 N N . ARG A 1 215 ? 8.396 -28.396 1.125 1.00 38.97 215 ARG A N 1
ATOM 1531 C CA . ARG A 1 215 ? 8.224 -28.926 -0.226 1.00 38.97 215 ARG A CA 1
ATOM 1532 C C . ARG A 1 215 ? 6.965 -28.292 -0.802 1.00 38.97 215 ARG A C 1
ATOM 1534 O O . ARG A 1 215 ? 5.903 -28.590 -0.279 1.00 38.97 215 ARG A O 1
ATOM 1541 N N . ASP A 1 216 ? 7.101 -27.510 -1.865 1.00 35.19 216 ASP A N 1
ATOM 1542 C CA . ASP A 1 216 ? 6.063 -27.352 -2.886 1.00 35.19 216 ASP A CA 1
ATOM 1543 C C . ASP A 1 216 ? 6.726 -27.063 -4.249 1.00 35.19 216 ASP A C 1
ATOM 1545 O O . ASP A 1 216 ? 7.056 -25.937 -4.597 1.00 35.19 216 ASP A O 1
ATOM 1549 N N . VAL A 1 217 ? 6.959 -28.167 -4.969 1.00 34.50 217 VAL A N 1
ATOM 1550 C CA . VAL A 1 217 ? 7.092 -28.349 -6.429 1.00 34.50 217 VAL A CA 1
ATOM 1551 C C . VAL A 1 217 ? 8.036 -27.403 -7.196 1.00 34.50 217 VAL A C 1
ATOM 1553 O O . VAL A 1 217 ? 7.691 -26.271 -7.541 1.00 34.50 217 VAL A O 1
ATOM 1556 N N . ALA A 1 218 ? 9.192 -27.948 -7.600 1.00 34.94 218 ALA A N 1
ATOM 1557 C CA . ALA A 1 218 ? 10.040 -27.394 -8.655 1.00 34.94 218 ALA A CA 1
ATOM 1558 C C . ALA A 1 218 ? 9.195 -27.008 -9.888 1.00 34.94 218 ALA A C 1
ATOM 1560 O O . ALA A 1 218 ? 8.481 -27.846 -10.436 1.00 34.94 218 ALA A O 1
ATOM 1561 N N . GLY A 1 219 ? 9.262 -25.739 -10.303 1.00 40.28 219 GLY A N 1
ATOM 1562 C CA . GLY A 1 219 ? 8.533 -25.208 -11.463 1.00 40.28 219 GLY A CA 1
ATOM 1563 C C . GLY A 1 219 ? 7.396 -24.224 -11.153 1.00 40.28 219 GLY A C 1
ATOM 1564 O O . GLY A 1 219 ? 6.895 -23.593 -12.080 1.00 40.28 219 GLY A O 1
ATOM 1565 N N . THR A 1 220 ? 7.004 -24.022 -9.888 1.00 45.31 220 THR A N 1
ATOM 1566 C CA . THR A 1 220 ? 5.973 -23.019 -9.547 1.00 45.31 220 THR A CA 1
ATOM 1567 C C . THR A 1 220 ? 6.597 -21.639 -9.336 1.00 45.31 220 THR A C 1
ATOM 1569 O O . THR A 1 220 ? 7.324 -21.430 -8.369 1.00 45.31 220 THR A O 1
ATOM 1572 N N . LEU A 1 221 ? 6.297 -20.678 -10.215 1.00 58.59 221 LEU A N 1
ATOM 1573 C CA . LEU A 1 221 ? 6.732 -19.282 -10.080 1.00 58.59 221 LEU A CA 1
ATOM 1574 C C . LEU A 1 221 ? 6.329 -18.689 -8.715 1.00 58.59 221 LEU A C 1
ATOM 1576 O O . LEU A 1 221 ? 5.148 -18.692 -8.348 1.00 58.59 221 LEU A O 1
ATOM 1580 N N . TRP A 1 222 ? 7.293 -18.120 -7.982 1.00 74.50 222 TRP A N 1
ATOM 1581 C CA . TRP A 1 222 ? 7.011 -17.400 -6.742 1.00 74.50 222 TRP A CA 1
ATOM 1582 C C . TRP A 1 222 ? 6.480 -16.006 -7.066 1.00 74.50 222 TRP A C 1
ATOM 1584 O O . TRP A 1 222 ? 7.203 -15.144 -7.568 1.00 74.50 222 TRP A O 1
ATOM 1594 N N . ARG A 1 223 ? 5.189 -15.799 -6.797 1.00 84.50 223 ARG A N 1
ATOM 1595 C CA . ARG A 1 223 ? 4.460 -14.571 -7.126 1.00 84.50 223 ARG A CA 1
ATOM 1596 C C . ARG A 1 223 ? 4.312 -13.704 -5.893 1.00 84.50 223 ARG A C 1
ATOM 1598 O O . ARG A 1 223 ? 3.934 -14.184 -4.824 1.00 84.50 223 ARG A O 1
ATOM 1605 N N . SER A 1 224 ? 4.581 -12.415 -6.036 1.00 86.25 224 SER A N 1
ATOM 1606 C CA . SER A 1 224 ? 4.517 -11.504 -4.911 1.00 86.25 224 SER A CA 1
ATOM 1607 C C . SER A 1 224 ? 4.228 -10.067 -5.305 1.00 86.25 224 SER A C 1
ATOM 1609 O O . SER A 1 224 ? 4.567 -9.605 -6.388 1.00 86.25 224 SER A O 1
ATOM 1611 N N . ARG A 1 225 ? 3.662 -9.327 -4.352 1.00 89.44 225 ARG A N 1
ATOM 1612 C CA . ARG A 1 225 ? 3.414 -7.891 -4.431 1.00 89.44 225 ARG A CA 1
ATOM 1613 C C . ARG A 1 225 ? 3.971 -7.199 -3.188 1.00 89.44 225 ARG A C 1
ATOM 1615 O O . ARG A 1 225 ? 3.762 -7.666 -2.071 1.00 89.44 225 ARG A O 1
ATOM 1622 N N . THR A 1 226 ? 4.646 -6.077 -3.388 1.00 88.44 226 THR A N 1
ATOM 1623 C CA . THR A 1 226 ? 4.936 -5.082 -2.350 1.00 88.44 226 THR A CA 1
ATOM 1624 C C . THR A 1 226 ? 4.196 -3.809 -2.728 1.00 88.44 226 THR A C 1
ATOM 1626 O O . THR A 1 226 ? 4.237 -3.413 -3.888 1.00 88.44 226 THR A O 1
ATOM 1629 N N . VAL A 1 227 ? 3.528 -3.183 -1.763 1.00 88.88 227 VAL A N 1
ATOM 1630 C CA . VAL A 1 227 ? 2.854 -1.898 -1.952 1.00 88.88 227 VAL A CA 1
ATOM 1631 C C . VAL A 1 227 ? 3.428 -0.880 -0.983 1.00 88.88 227 VAL A C 1
ATOM 1633 O O . VAL A 1 227 ? 3.603 -1.170 0.201 1.00 88.88 227 VAL A O 1
ATOM 1636 N N . GLU A 1 228 ? 3.687 0.312 -1.497 1.00 89.88 228 GLU A N 1
ATOM 1637 C CA . GLU A 1 228 ? 4.137 1.464 -0.733 1.00 89.88 228 GLU A CA 1
ATOM 1638 C C . GLU A 1 228 ? 3.000 2.493 -0.701 1.00 89.88 228 GLU A C 1
ATOM 1640 O O . GLU A 1 228 ? 2.730 3.180 -1.690 1.00 89.88 228 GLU A O 1
ATOM 1645 N N . GLY A 1 229 ? 2.277 2.540 0.425 1.00 84.69 229 GLY A N 1
ATOM 1646 C CA . GLY A 1 229 ? 1.065 3.351 0.610 1.00 84.69 229 GLY A CA 1
ATOM 1647 C C . GLY A 1 229 ? 1.288 4.868 0.661 1.00 84.69 229 GLY A C 1
ATOM 1648 O O . GLY A 1 229 ? 0.329 5.638 0.603 1.00 84.69 229 GLY A O 1
ATOM 1649 N N . ASP A 1 230 ? 2.543 5.291 0.787 1.00 87.19 230 ASP A N 1
ATOM 1650 C CA . ASP A 1 230 ? 2.983 6.677 0.911 1.00 87.19 230 ASP A CA 1
ATOM 1651 C C . ASP A 1 230 ? 3.854 7.149 -0.263 1.00 87.19 230 ASP A C 1
ATOM 1653 O O . ASP A 1 230 ? 4.257 8.310 -0.282 1.00 87.19 230 ASP A O 1
ATOM 1657 N N . LEU A 1 231 ? 4.125 6.294 -1.255 1.00 92.88 231 LEU A N 1
ATOM 1658 C CA . LEU A 1 231 ? 4.952 6.635 -2.411 1.00 92.88 231 LEU A CA 1
ATOM 1659 C C . LEU A 1 231 ? 4.087 6.770 -3.663 1.00 92.88 231 LEU A C 1
ATOM 1661 O O . LEU A 1 231 ? 3.687 5.777 -4.258 1.00 92.88 231 LEU A O 1
ATOM 1665 N N . GLY A 1 232 ? 3.820 7.994 -4.109 1.00 92.12 232 GLY A N 1
ATOM 1666 C CA . GLY A 1 232 ? 3.078 8.245 -5.345 1.00 92.12 232 GLY A CA 1
ATOM 1667 C C . GLY A 1 232 ? 3.265 9.671 -5.847 1.00 92.12 232 GLY A C 1
ATOM 1668 O O . GLY A 1 232 ? 3.685 10.546 -5.097 1.00 92.12 232 GLY A O 1
ATOM 1669 N N . VAL A 1 233 ? 2.927 9.926 -7.110 1.00 92.44 233 VAL A N 1
ATOM 1670 C CA . VAL A 1 233 ? 3.229 11.217 -7.772 1.00 92.44 233 VAL A CA 1
ATOM 1671 C C . VAL A 1 233 ? 2.295 12.367 -7.371 1.00 92.44 233 VAL A C 1
ATOM 1673 O O . VAL A 1 233 ? 2.589 13.528 -7.607 1.00 92.44 233 VAL A O 1
ATOM 1676 N N . GLY A 1 234 ? 1.157 12.066 -6.742 1.00 89.75 234 GLY A N 1
ATOM 1677 C CA . GLY A 1 234 ? 0.145 13.048 -6.357 1.00 89.75 234 GLY A CA 1
ATOM 1678 C C . GLY A 1 234 ? -0.003 13.164 -4.843 1.00 89.75 234 GLY A C 1
ATOM 1679 O O . GLY A 1 234 ? 0.670 13.948 -4.182 1.00 89.75 234 GLY A O 1
ATOM 1680 N N . VAL A 1 235 ? -0.942 12.402 -4.278 1.00 86.38 235 VAL A N 1
ATOM 1681 C CA . VAL A 1 235 ? -1.211 12.374 -2.828 1.00 86.38 235 VAL A CA 1
ATOM 1682 C C . VAL A 1 235 ? 0.002 11.883 -2.036 1.00 86.38 235 VAL A C 1
ATOM 1684 O O . VAL A 1 235 ? 0.240 12.403 -0.948 1.00 86.38 235 VAL A O 1
ATOM 1687 N N . GLY A 1 236 ? 0.777 10.951 -2.597 1.00 88.25 236 GLY A N 1
ATOM 1688 C CA . GLY A 1 236 ? 1.984 10.397 -1.976 1.00 88.25 236 GLY A CA 1
ATOM 1689 C C . GLY A 1 236 ? 3.254 11.242 -2.145 1.00 88.25 236 GLY A C 1
ATOM 1690 O O . GLY A 1 236 ? 4.298 10.860 -1.634 1.00 88.25 236 GLY A O 1
ATOM 1691 N N . ALA A 1 237 ? 3.210 12.396 -2.821 1.00 94.06 237 ALA A N 1
ATOM 1692 C CA . ALA A 1 237 ? 4.435 13.094 -3.230 1.00 94.06 237 ALA A CA 1
ATOM 1693 C C . ALA A 1 237 ? 5.333 13.502 -2.045 1.00 94.06 237 ALA A C 1
ATOM 1695 O O . ALA A 1 237 ? 6.550 13.348 -2.092 1.00 94.06 237 ALA A O 1
ATOM 1696 N N . ALA A 1 238 ? 4.731 13.945 -0.936 1.00 93.06 238 ALA A N 1
ATOM 1697 C CA . ALA A 1 238 ? 5.473 14.268 0.284 1.00 93.06 238 ALA A CA 1
ATOM 1698 C C . ALA A 1 238 ? 6.145 13.035 0.922 1.00 93.06 238 ALA A C 1
ATOM 1700 O O . ALA A 1 238 ? 7.242 13.151 1.467 1.00 93.06 238 ALA A O 1
ATOM 1701 N N . GLY A 1 239 ? 5.514 11.858 0.830 1.00 92.69 239 GLY A N 1
ATOM 1702 C CA . GLY A 1 239 ? 6.099 10.601 1.298 1.00 92.69 239 GLY A CA 1
ATOM 1703 C C . GLY A 1 239 ? 7.291 10.178 0.442 1.00 92.69 239 GLY A C 1
ATOM 1704 O O . GLY A 1 239 ? 8.312 9.772 0.990 1.00 92.69 239 GLY A O 1
ATOM 1705 N N . VAL A 1 240 ? 7.235 10.402 -0.878 1.00 96.31 240 VAL A N 1
ATOM 1706 C CA . VAL A 1 240 ? 8.385 10.193 -1.779 1.00 96.31 240 VAL A CA 1
ATOM 1707 C C . VAL A 1 240 ? 9.584 11.043 -1.358 1.00 96.31 240 VAL A C 1
ATOM 1709 O O . VAL A 1 240 ? 10.686 10.512 -1.246 1.00 96.31 240 VAL A O 1
ATOM 1712 N N . VAL A 1 241 ? 9.386 12.332 -1.064 1.00 96.88 241 VAL A N 1
ATOM 1713 C CA . VAL A 1 241 ? 10.469 13.226 -0.608 1.00 96.88 241 VAL A CA 1
ATOM 1714 C C . VAL A 1 241 ? 11.064 12.759 0.727 1.00 96.88 241 VAL A C 1
ATOM 1716 O O . VAL A 1 241 ? 12.285 12.669 0.863 1.00 96.88 241 VAL A O 1
ATOM 1719 N N . ALA A 1 242 ? 10.221 12.406 1.701 1.00 94.69 242 ALA A N 1
ATOM 1720 C CA . ALA A 1 242 ? 10.674 11.911 3.003 1.00 94.69 242 ALA A CA 1
ATOM 1721 C C . ALA A 1 242 ? 11.445 10.580 2.890 1.00 94.69 242 ALA A C 1
ATOM 1723 O O . ALA A 1 242 ? 12.494 10.386 3.516 1.00 94.69 242 ALA A O 1
ATOM 1724 N N . ALA A 1 243 ? 10.951 9.665 2.056 1.00 93.25 243 ALA A N 1
ATOM 1725 C CA . ALA A 1 243 ? 11.592 8.385 1.809 1.00 93.25 243 ALA A CA 1
ATOM 1726 C C . ALA A 1 243 ? 12.915 8.543 1.044 1.00 93.25 243 ALA A C 1
ATOM 1728 O O . ALA A 1 243 ? 13.881 7.851 1.368 1.00 93.25 243 ALA A O 1
ATOM 1729 N N . ALA A 1 244 ? 12.997 9.482 0.096 1.00 95.44 244 ALA A N 1
ATOM 1730 C CA . ALA A 1 244 ? 14.228 9.803 -0.623 1.00 95.44 244 ALA A CA 1
ATOM 1731 C C . ALA A 1 244 ? 15.332 10.262 0.332 1.00 95.44 244 ALA A C 1
ATOM 1733 O O . ALA A 1 244 ? 16.446 9.747 0.263 1.00 95.44 244 ALA A O 1
ATOM 1734 N N . ALA A 1 245 ? 15.011 11.142 1.286 1.00 95.38 245 ALA A N 1
ATOM 1735 C CA . ALA A 1 245 ? 15.964 11.579 2.304 1.00 95.38 245 ALA A CA 1
ATOM 1736 C C . ALA A 1 245 ? 16.491 10.403 3.149 1.00 95.38 245 ALA A C 1
ATOM 1738 O O . ALA A 1 245 ? 17.689 10.316 3.421 1.00 95.38 245 ALA A O 1
ATOM 1739 N N . THR A 1 246 ? 15.615 9.457 3.505 1.00 91.06 246 THR A N 1
ATOM 1740 C CA . THR A 1 246 ? 15.981 8.257 4.279 1.00 91.06 246 THR A CA 1
ATOM 1741 C C . THR A 1 246 ? 16.879 7.311 3.473 1.00 91.06 246 THR A C 1
ATOM 1743 O O . THR A 1 246 ? 17.848 6.765 3.997 1.00 91.06 246 THR A O 1
ATOM 1746 N N . GLU A 1 247 ? 16.593 7.145 2.182 1.00 90.38 247 GLU A N 1
ATOM 1747 C CA . GLU A 1 247 ? 17.378 6.333 1.242 1.00 90.38 247 GLU A CA 1
ATOM 1748 C C . GLU A 1 247 ? 18.600 7.074 0.668 1.00 90.38 247 GLU A C 1
ATOM 1750 O O . GLU A 1 247 ? 19.311 6.515 -0.173 1.00 90.38 247 GLU A O 1
ATOM 1755 N N . LYS A 1 248 ? 18.861 8.307 1.135 1.00 91.94 248 LYS A N 1
ATOM 1756 C CA . LYS A 1 248 ? 19.943 9.200 0.682 1.00 91.94 248 LYS A CA 1
ATOM 1757 C C . LYS A 1 248 ? 19.932 9.436 -0.835 1.00 91.94 248 LYS A C 1
ATOM 1759 O O . LYS A 1 248 ? 20.980 9.521 -1.470 1.00 91.94 248 LYS A O 1
ATOM 1764 N N . LEU A 1 249 ? 18.737 9.517 -1.410 1.00 91.88 249 LEU A N 1
ATOM 1765 C CA . LEU A 1 249 ? 18.500 9.847 -2.810 1.00 91.88 249 LEU A CA 1
ATOM 1766 C C . LEU A 1 249 ? 18.203 11.346 -2.961 1.00 91.88 249 LEU A C 1
ATOM 1768 O O . LEU A 1 249 ? 17.659 11.954 -2.035 1.00 91.88 249 LEU A O 1
ATOM 1772 N N . PRO A 1 250 ? 18.494 11.948 -4.128 1.00 90.81 250 PRO A N 1
ATOM 1773 C CA . PRO A 1 250 ? 17.998 13.279 -4.455 1.00 90.81 250 PRO A CA 1
ATOM 1774 C C . PRO A 1 250 ? 16.465 13.317 -4.359 1.00 90.81 250 PRO A C 1
ATOM 1776 O O . PRO A 1 250 ? 15.765 12.544 -5.017 1.00 90.81 250 PRO A O 1
ATOM 1779 N N . GLY A 1 251 ? 15.943 14.198 -3.506 1.00 89.38 251 GLY A N 1
ATOM 1780 C CA . GLY A 1 251 ? 14.506 14.399 -3.342 1.00 89.38 251 GLY A CA 1
ATOM 1781 C C . GLY A 1 251 ? 13.937 15.266 -4.472 1.00 89.38 251 GLY A C 1
ATOM 1782 O O . GLY A 1 251 ? 14.524 16.309 -4.760 1.00 89.38 251 GLY A O 1
ATOM 1783 N N . PRO A 1 252 ? 12.811 14.885 -5.100 1.00 93.50 252 PRO A N 1
ATOM 1784 C CA . PRO A 1 252 ? 12.107 15.753 -6.045 1.00 93.50 252 PRO A CA 1
ATOM 1785 C C . PRO A 1 252 ? 11.654 17.060 -5.379 1.00 93.50 252 PRO A C 1
ATOM 1787 O O . PRO A 1 252 ? 11.168 17.040 -4.246 1.00 93.50 252 PRO A O 1
ATOM 1790 N N . ASP A 1 253 ? 11.772 18.188 -6.081 1.00 94.19 253 ASP A N 1
ATOM 1791 C CA . ASP A 1 253 ? 11.252 19.469 -5.596 1.00 94.19 253 ASP A CA 1
ATOM 1792 C C . ASP A 1 253 ? 9.747 19.572 -5.871 1.00 94.19 253 ASP A C 1
ATOM 1794 O O . ASP A 1 253 ? 9.305 19.687 -7.012 1.00 94.19 253 ASP A O 1
ATOM 1798 N N . ILE A 1 254 ? 8.956 19.520 -4.800 1.00 94.88 254 ILE A N 1
ATOM 1799 C CA . ILE A 1 254 ? 7.490 19.606 -4.846 1.00 94.88 254 ILE A CA 1
ATOM 1800 C C . ILE A 1 254 ? 6.955 20.969 -4.384 1.00 94.88 254 ILE A C 1
ATOM 1802 O O . ILE A 1 254 ? 5.748 21.109 -4.157 1.00 94.88 254 ILE A O 1
ATOM 1806 N N . SER A 1 255 ? 7.829 21.968 -4.212 1.00 92.56 255 SER A N 1
ATOM 1807 C CA . SER A 1 255 ? 7.475 23.298 -3.695 1.00 92.56 255 SER A CA 1
ATOM 1808 C C . SER A 1 255 ? 6.484 24.058 -4.585 1.00 92.56 255 SER A C 1
ATOM 1810 O O . SER A 1 255 ? 5.701 24.858 -4.075 1.00 92.56 255 SER A O 1
ATOM 1812 N N . GLY A 1 256 ? 6.443 23.745 -5.885 1.00 88.38 256 GLY A N 1
ATOM 1813 C CA . GLY A 1 256 ? 5.512 24.334 -6.854 1.00 88.38 256 GLY A CA 1
ATOM 1814 C C . GLY A 1 256 ? 4.029 24.001 -6.629 1.00 88.38 256 GLY A C 1
ATOM 1815 O O . GLY A 1 256 ? 3.166 24.642 -7.222 1.00 88.38 256 GLY A O 1
ATOM 1816 N N . GLY A 1 257 ? 3.708 23.040 -5.754 1.00 85.81 257 GLY A N 1
ATOM 1817 C CA . GLY A 1 257 ? 2.327 22.622 -5.496 1.00 85.81 257 GLY A CA 1
ATOM 1818 C C . GLY A 1 257 ? 1.711 21.795 -6.635 1.00 85.81 257 GLY A C 1
ATOM 1819 O O . GLY A 1 257 ? 2.306 21.607 -7.688 1.00 85.81 257 GLY A O 1
ATOM 1820 N N . ARG A 1 258 ? 0.515 21.238 -6.396 1.00 86.12 258 ARG A N 1
ATOM 1821 C CA . ARG A 1 258 ? -0.189 20.368 -7.359 1.00 86.12 258 ARG A CA 1
ATOM 1822 C C . ARG A 1 258 ? -1.174 21.159 -8.238 1.00 86.12 258 ARG A C 1
ATOM 1824 O O . ARG A 1 258 ? -1.851 22.030 -7.691 1.00 86.12 258 ARG A O 1
ATOM 1831 N N . PRO A 1 259 ? -1.372 20.786 -9.521 1.00 87.88 259 PRO A N 1
ATOM 1832 C CA . PRO A 1 259 ? -0.677 19.716 -10.249 1.00 87.88 259 PRO A CA 1
ATOM 1833 C C . PRO A 1 259 ? 0.786 20.080 -10.532 1.00 87.88 259 PRO A C 1
ATOM 1835 O O . PRO A 1 259 ? 1.093 21.244 -10.766 1.00 87.88 259 PRO A O 1
ATOM 1838 N N . TYR A 1 260 ? 1.669 19.083 -10.484 1.00 90.56 260 TYR A N 1
ATOM 1839 C CA . TYR A 1 260 ? 3.083 19.273 -10.788 1.00 90.56 260 TYR A CA 1
ATOM 1840 C C . TYR A 1 260 ? 3.312 19.323 -12.304 1.00 90.56 260 TYR A C 1
ATOM 1842 O O . TYR A 1 260 ? 2.462 18.887 -13.085 1.00 90.56 260 TYR A O 1
ATOM 1850 N N . ASP A 1 261 ? 4.456 19.860 -12.728 1.00 92.19 261 ASP A N 1
ATOM 1851 C CA . ASP A 1 261 ? 4.869 19.747 -14.124 1.00 92.19 261 ASP A CA 1
ATOM 1852 C C . ASP A 1 261 ? 5.351 18.322 -14.460 1.00 92.19 261 ASP A C 1
ATOM 1854 O O . ASP A 1 261 ? 5.607 17.486 -13.589 1.00 92.19 261 ASP A O 1
ATOM 1858 N N . VAL A 1 262 ? 5.497 18.046 -15.757 1.00 91.69 262 VAL A N 1
ATOM 1859 C CA . VAL A 1 262 ? 5.891 16.722 -16.264 1.00 91.69 262 VAL A CA 1
ATOM 1860 C C . VAL A 1 262 ? 7.277 16.292 -15.764 1.00 91.69 262 VAL A C 1
ATOM 1862 O O . VAL A 1 262 ? 7.535 15.094 -15.632 1.00 91.69 262 VAL A O 1
ATOM 1865 N N . ALA A 1 263 ? 8.190 17.231 -15.507 1.00 93.38 263 ALA A N 1
ATOM 1866 C CA . ALA A 1 263 ? 9.533 16.908 -15.035 1.00 93.38 263 ALA A CA 1
ATOM 1867 C C . ALA A 1 263 ? 9.507 16.471 -13.564 1.00 93.38 263 ALA A C 1
ATOM 1869 O O . ALA A 1 263 ? 10.115 15.455 -13.220 1.00 93.38 263 ALA A O 1
ATOM 1870 N N . VAL A 1 264 ? 8.750 17.176 -12.724 1.00 95.19 264 VAL A N 1
ATOM 1871 C CA . VAL A 1 264 ? 8.534 16.829 -11.315 1.00 95.19 264 VAL A CA 1
ATOM 1872 C C . VAL A 1 264 ? 7.763 15.514 -11.191 1.00 95.19 264 VAL A C 1
ATOM 1874 O O . VAL A 1 264 ? 8.177 14.650 -10.420 1.00 95.19 264 VAL A O 1
ATOM 1877 N N . ASP A 1 265 ? 6.718 15.296 -11.995 1.00 95.06 265 ASP A N 1
ATOM 1878 C CA . ASP A 1 265 ? 5.977 14.026 -12.028 1.00 95.06 265 ASP A CA 1
ATOM 1879 C C . ASP A 1 265 ? 6.887 12.839 -12.383 1.00 95.06 265 ASP A C 1
ATOM 1881 O O . ASP A 1 265 ? 6.812 11.777 -11.758 1.00 95.06 265 ASP A O 1
ATOM 1885 N N . ARG A 1 266 ? 7.793 13.015 -13.355 1.00 95.44 266 ARG A N 1
ATOM 1886 C CA . ARG A 1 266 ? 8.798 12.000 -13.713 1.00 95.44 266 ARG A CA 1
ATOM 1887 C C . ARG A 1 266 ? 9.798 11.763 -12.586 1.00 95.44 266 ARG A C 1
ATOM 1889 O O . ARG A 1 266 ? 10.074 10.609 -12.280 1.00 95.44 266 ARG A O 1
ATOM 1896 N N . ALA A 1 267 ? 10.310 12.819 -11.955 1.00 96.06 267 ALA A N 1
ATOM 1897 C CA . ALA A 1 267 ? 11.241 12.694 -10.835 1.00 96.06 267 ALA A CA 1
ATOM 1898 C C . ALA A 1 267 ? 10.596 11.966 -9.645 1.00 96.06 267 ALA A C 1
ATOM 1900 O O . ALA A 1 267 ? 11.191 11.046 -9.086 1.00 96.06 267 ALA A O 1
ATOM 1901 N N . LEU A 1 268 ? 9.352 12.314 -9.305 1.00 96.69 268 LEU A N 1
ATOM 1902 C CA . LEU A 1 268 ? 8.568 11.615 -8.289 1.00 96.69 268 LEU A CA 1
ATOM 1903 C C . LEU A 1 268 ? 8.367 10.144 -8.649 1.00 96.69 268 LEU A C 1
ATOM 1905 O O . LEU A 1 268 ? 8.582 9.288 -7.794 1.00 96.69 268 LEU A O 1
ATOM 1909 N N . ALA A 1 269 ? 7.998 9.838 -9.896 1.00 96.81 269 ALA A N 1
ATOM 1910 C CA . ALA A 1 269 ? 7.775 8.464 -10.328 1.00 96.81 269 ALA A CA 1
ATOM 1911 C C . ALA A 1 269 ? 9.055 7.620 -10.276 1.00 96.81 269 ALA A C 1
ATOM 1913 O O . ALA A 1 269 ? 9.024 6.507 -9.755 1.00 96.81 269 ALA A O 1
ATOM 1914 N N . SER A 1 270 ? 10.181 8.155 -10.757 1.00 96.81 270 SER A N 1
ATOM 1915 C CA . SER A 1 270 ? 11.477 7.473 -10.719 1.00 96.81 270 SER A CA 1
ATOM 1916 C C . SER A 1 270 ? 11.936 7.218 -9.285 1.00 96.81 270 SER A C 1
ATOM 1918 O O . SER A 1 270 ? 12.277 6.086 -8.942 1.00 96.81 270 SER A O 1
ATOM 1920 N N . THR A 1 271 ? 11.882 8.232 -8.418 1.00 97.12 271 THR A N 1
ATOM 1921 C CA . THR A 1 271 ? 12.288 8.088 -7.014 1.00 97.12 271 THR A CA 1
ATOM 1922 C C . THR A 1 271 ? 11.376 7.120 -6.259 1.00 97.12 271 THR A C 1
ATOM 1924 O O . THR A 1 271 ? 11.870 6.259 -5.531 1.00 97.12 271 THR A O 1
ATOM 1927 N N . ALA A 1 272 ? 10.056 7.197 -6.461 1.00 96.44 272 ALA A N 1
ATOM 1928 C CA . ALA A 1 272 ? 9.104 6.265 -5.859 1.00 96.44 272 ALA A CA 1
ATOM 1929 C C . ALA A 1 272 ? 9.370 4.816 -6.298 1.00 96.44 272 ALA A C 1
ATOM 1931 O O . ALA A 1 272 ? 9.468 3.926 -5.454 1.00 96.44 272 ALA A O 1
ATOM 1932 N N . ALA A 1 273 ? 9.560 4.596 -7.602 1.00 96.12 273 ALA A N 1
ATOM 1933 C CA . ALA A 1 273 ? 9.861 3.293 -8.183 1.00 96.12 273 ALA A CA 1
ATOM 1934 C C . ALA A 1 273 ? 11.168 2.689 -7.643 1.00 96.12 273 ALA A C 1
ATOM 1936 O O . ALA A 1 273 ? 11.185 1.523 -7.249 1.00 96.12 273 ALA A O 1
ATOM 1937 N N . MET A 1 274 ? 12.246 3.479 -7.568 1.00 95.44 274 MET A N 1
ATOM 1938 C CA . MET A 1 274 ? 13.532 3.032 -7.017 1.00 95.44 274 MET A CA 1
ATOM 1939 C C . MET A 1 274 ? 13.398 2.600 -5.553 1.00 95.44 274 MET A C 1
ATOM 1941 O O . MET A 1 274 ? 13.836 1.513 -5.176 1.00 95.44 274 MET A O 1
ATOM 1945 N N . ILE A 1 275 ? 12.767 3.429 -4.716 1.00 94.81 275 ILE A N 1
ATOM 1946 C CA . ILE A 1 275 ? 12.596 3.136 -3.287 1.00 94.81 275 ILE A CA 1
ATOM 1947 C C . ILE A 1 275 ? 11.716 1.899 -3.093 1.00 94.81 275 ILE A C 1
ATOM 1949 O O . ILE A 1 275 ? 12.074 1.008 -2.317 1.00 94.81 275 ILE A O 1
ATOM 1953 N N . ALA A 1 276 ? 10.594 1.818 -3.811 1.00 93.62 276 ALA A N 1
ATOM 1954 C CA . ALA A 1 276 ? 9.695 0.675 -3.744 1.00 93.62 276 ALA A CA 1
ATOM 1955 C C . ALA A 1 276 ? 10.402 -0.616 -4.178 1.00 93.62 276 ALA A C 1
ATOM 1957 O O . ALA A 1 276 ? 10.270 -1.642 -3.508 1.00 93.62 276 ALA A O 1
ATOM 1958 N N . LEU A 1 277 ? 11.222 -0.572 -5.237 1.00 93.50 277 LEU A N 1
ATOM 1959 C CA . LEU A 1 277 ? 11.974 -1.745 -5.676 1.00 93.50 277 LEU A CA 1
ATOM 1960 C C . LEU A 1 277 ? 13.052 -2.158 -4.669 1.00 93.50 277 LEU A C 1
ATOM 1962 O O . LEU A 1 277 ? 13.155 -3.341 -4.346 1.00 93.50 277 LEU A O 1
ATOM 1966 N N . ARG A 1 278 ? 13.802 -1.205 -4.099 1.00 92.38 278 ARG A N 1
ATOM 1967 C CA . ARG A 1 278 ? 14.758 -1.485 -3.013 1.00 92.38 278 ARG A CA 1
ATOM 1968 C C . ARG A 1 278 ? 14.078 -2.202 -1.852 1.00 92.38 278 ARG A C 1
ATOM 1970 O O . ARG A 1 278 ? 14.599 -3.198 -1.358 1.00 92.38 278 ARG A O 1
ATOM 1977 N N . ARG A 1 279 ? 12.916 -1.713 -1.408 1.00 89.50 279 ARG A N 1
ATOM 1978 C CA . ARG A 1 279 ? 12.143 -2.320 -0.310 1.00 89.50 279 ARG A CA 1
ATOM 1979 C C . ARG A 1 279 ? 11.613 -3.704 -0.690 1.00 89.50 279 ARG A C 1
ATOM 1981 O O . ARG A 1 279 ? 11.706 -4.628 0.116 1.00 89.50 279 ARG A O 1
ATOM 1988 N N . HIS A 1 280 ? 11.138 -3.866 -1.924 1.00 90.75 280 HIS A N 1
ATOM 1989 C CA . HIS A 1 280 ? 10.683 -5.142 -2.477 1.00 90.75 280 HIS A CA 1
ATOM 1990 C C . HIS A 1 280 ? 11.802 -6.196 -2.518 1.00 90.75 280 HIS A C 1
ATOM 1992 O O . HIS A 1 280 ? 11.561 -7.348 -2.169 1.00 90.75 280 HIS A O 1
ATOM 1998 N N . ALA A 1 281 ? 13.018 -5.810 -2.910 1.00 90.44 281 ALA A N 1
ATOM 1999 C CA . ALA A 1 281 ? 14.152 -6.720 -3.050 1.00 90.44 281 ALA A CA 1
ATOM 2000 C C . ALA A 1 281 ? 14.881 -6.995 -1.724 1.00 90.44 281 ALA A C 1
ATOM 2002 O O . ALA A 1 281 ? 15.252 -8.128 -1.441 1.00 90.44 281 ALA A O 1
ATOM 2003 N N . ARG A 1 282 ? 15.068 -5.986 -0.864 1.00 87.81 282 ARG A N 1
ATOM 2004 C CA . ARG A 1 282 ? 15.746 -6.159 0.437 1.00 87.81 282 ARG A CA 1
ATOM 2005 C C . ARG A 1 282 ? 14.879 -6.879 1.470 1.00 87.81 282 ARG A C 1
ATOM 2007 O O . ARG A 1 282 ? 15.416 -7.415 2.436 1.00 87.81 282 ARG A O 1
ATOM 2014 N N . GLY A 1 283 ? 13.556 -6.828 1.321 1.00 81.00 283 GLY A N 1
ATOM 2015 C CA . GLY A 1 283 ? 12.625 -7.278 2.348 1.00 81.00 283 GLY A CA 1
ATOM 2016 C C . GLY A 1 283 ? 12.572 -6.334 3.551 1.00 81.00 283 GLY A C 1
ATOM 2017 O O . GLY A 1 283 ? 13.180 -5.253 3.577 1.00 81.00 283 GLY A O 1
ATOM 2018 N N . HIS A 1 284 ? 11.835 -6.745 4.577 1.00 70.69 284 HIS A N 1
ATOM 2019 C CA . HIS A 1 284 ? 11.577 -5.931 5.761 1.00 70.69 284 HIS A CA 1
ATOM 2020 C C . HIS A 1 284 ? 12.457 -6.372 6.932 1.00 70.69 284 HIS A C 1
ATOM 2022 O O . HIS A 1 284 ? 12.672 -7.563 7.133 1.00 70.69 284 HIS A O 1
ATOM 2028 N N . SER A 1 285 ? 12.967 -5.421 7.719 1.00 67.25 285 SER A N 1
ATOM 2029 C CA . SER A 1 285 ? 13.623 -5.751 8.988 1.00 67.25 285 SER A CA 1
ATOM 2030 C C . SER A 1 285 ? 12.589 -5.676 10.117 1.00 67.25 285 SER A C 1
ATOM 2032 O O . SER A 1 285 ? 11.885 -4.666 10.211 1.00 67.25 285 SER A O 1
ATOM 2034 N N . PRO A 1 286 ? 12.475 -6.703 10.977 1.00 57.72 286 PRO A N 1
ATOM 2035 C CA . PRO A 1 286 ? 11.574 -6.655 12.125 1.00 57.72 286 PRO A CA 1
ATOM 2036 C C . PRO A 1 286 ? 12.046 -5.655 13.198 1.00 57.72 286 PRO A C 1
ATOM 2038 O O . PRO A 1 286 ? 11.227 -5.182 13.984 1.00 57.72 286 PRO A O 1
ATOM 2041 N N . GLY A 1 287 ? 13.324 -5.253 13.200 1.00 56.34 287 GLY A N 1
ATOM 2042 C CA . GLY A 1 287 ? 13.867 -4.264 14.133 1.00 56.34 287 GLY A CA 1
ATOM 2043 C C . GLY A 1 287 ? 15.375 -4.022 13.966 1.00 56.34 287 GLY A C 1
ATOM 2044 O O . GLY A 1 287 ? 16.034 -4.740 13.214 1.00 56.34 287 GLY A O 1
ATOM 2045 N N . PRO A 1 288 ? 15.951 -3.018 14.652 1.00 59.31 288 PRO A N 1
ATOM 2046 C CA . PRO A 1 288 ? 17.377 -2.704 14.557 1.00 59.31 288 PRO A CA 1
ATOM 2047 C C . PRO A 1 288 ? 18.264 -3.922 14.848 1.00 59.31 288 PRO A C 1
ATOM 2049 O O . PRO A 1 288 ? 18.063 -4.616 15.839 1.00 59.31 288 PRO A O 1
ATOM 2052 N N . GLY A 1 289 ? 19.241 -4.188 13.977 1.00 67.38 289 GLY A N 1
ATOM 2053 C CA . GLY A 1 289 ? 20.171 -5.317 14.119 1.00 67.38 289 GLY A CA 1
ATOM 2054 C C . GLY A 1 289 ? 19.592 -6.697 13.779 1.00 67.38 289 GLY A C 1
ATOM 2055 O O . GLY A 1 289 ? 20.349 -7.664 13.752 1.00 67.38 289 GLY A O 1
ATOM 2056 N N . LEU A 1 290 ? 18.292 -6.806 13.478 1.00 66.75 290 LEU A N 1
ATOM 2057 C CA . LEU A 1 290 ? 17.671 -8.067 13.074 1.00 66.75 290 LEU A CA 1
ATOM 2058 C C . LEU A 1 290 ? 17.756 -8.273 11.552 1.00 66.75 290 LEU A C 1
ATOM 2060 O O . LEU A 1 290 ? 17.587 -7.308 10.788 1.00 66.75 290 LEU A O 1
ATOM 2064 N N . PRO A 1 291 ? 17.983 -9.521 11.092 1.00 67.25 291 PRO A N 1
ATOM 2065 C CA . PRO A 1 291 ? 18.075 -9.830 9.673 1.00 67.25 291 PRO A CA 1
ATOM 2066 C C . PRO A 1 291 ? 16.775 -9.469 8.955 1.00 67.25 291 PRO A C 1
ATOM 2068 O O . PRO A 1 291 ? 15.674 -9.636 9.487 1.00 67.25 291 PRO A O 1
ATOM 2071 N N . ARG A 1 292 ? 16.907 -8.956 7.730 1.00 73.69 292 ARG A N 1
ATOM 2072 C CA . ARG A 1 292 ? 15.752 -8.706 6.869 1.00 73.69 292 ARG A CA 1
ATOM 2073 C C . ARG A 1 292 ? 15.145 -10.032 6.430 1.00 73.69 292 ARG A C 1
ATOM 2075 O O . ARG A 1 292 ? 15.868 -10.969 6.107 1.00 73.69 292 ARG A O 1
ATOM 2082 N N . THR A 1 293 ? 13.823 -10.084 6.383 1.00 68.19 293 THR A N 1
ATOM 2083 C CA . THR A 1 293 ? 13.063 -11.236 5.897 1.00 68.19 293 THR A CA 1
ATOM 2084 C C . THR A 1 293 ? 12.191 -10.830 4.714 1.00 68.19 293 THR A C 1
ATOM 2086 O O . THR A 1 293 ? 11.838 -9.660 4.538 1.00 68.19 293 THR A O 1
ATOM 2089 N N . GLY A 1 294 ? 11.871 -11.799 3.854 1.00 74.12 294 GLY A N 1
ATOM 2090 C CA . GLY A 1 294 ? 11.046 -11.566 2.665 1.00 74.12 294 GLY A CA 1
ATOM 2091 C C . GLY A 1 294 ? 11.733 -10.755 1.561 1.00 74.12 294 GLY A C 1
ATOM 2092 O O . GLY A 1 294 ? 11.042 -10.196 0.712 1.00 74.12 294 GLY A O 1
ATOM 2093 N N . GLY A 1 295 ? 13.068 -10.661 1.588 1.00 82.19 295 GLY A N 1
ATOM 2094 C CA . GLY A 1 295 ? 13.841 -10.161 0.455 1.00 82.19 295 GLY A CA 1
ATOM 2095 C C . GLY A 1 295 ? 13.725 -11.098 -0.742 1.00 82.19 295 GLY A C 1
ATOM 2096 O O . GLY A 1 295 ? 13.445 -12.287 -0.586 1.00 82.19 295 GLY A O 1
ATOM 2097 N N . ARG A 1 296 ? 13.903 -10.546 -1.939 1.00 86.44 296 ARG A N 1
ATOM 2098 C CA . ARG A 1 296 ? 13.743 -11.253 -3.207 1.00 86.44 296 ARG A CA 1
ATOM 2099 C C . ARG A 1 296 ? 14.983 -11.059 -4.051 1.00 86.44 296 ARG A C 1
ATOM 2101 O O . ARG A 1 296 ? 15.442 -9.930 -4.233 1.00 86.44 296 ARG A O 1
ATOM 2108 N N . ASP A 1 297 ? 15.497 -12.165 -4.563 1.00 87.56 297 ASP A N 1
ATOM 2109 C CA . ASP A 1 297 ? 16.553 -12.125 -5.555 1.00 87.56 297 ASP A CA 1
ATOM 2110 C C . ASP A 1 297 ? 15.948 -11.803 -6.919 1.00 87.56 297 ASP A C 1
ATOM 2112 O O . ASP A 1 297 ? 15.088 -12.532 -7.407 1.00 87.56 297 ASP A O 1
ATOM 2116 N N . LEU A 1 298 ? 16.350 -10.679 -7.508 1.00 90.75 298 LEU A N 1
ATOM 2117 C CA . LEU A 1 298 ? 15.825 -10.228 -8.792 1.00 90.75 298 LEU A CA 1
ATOM 2118 C C . LEU A 1 298 ? 16.847 -10.408 -9.922 1.00 90.75 298 LEU A C 1
ATOM 2120 O O . LEU A 1 298 ? 16.596 -9.949 -11.036 1.00 90.75 298 LEU A O 1
ATOM 2124 N N . ARG A 1 299 ? 17.982 -11.086 -9.680 1.00 89.50 299 ARG A N 1
ATOM 2125 C CA . ARG A 1 299 ? 19.026 -11.318 -10.699 1.00 89.50 299 ARG A CA 1
ATOM 2126 C C . ARG A 1 299 ? 18.511 -12.119 -11.890 1.00 89.50 299 ARG A C 1
ATOM 2128 O O . ARG A 1 299 ? 18.950 -11.867 -13.017 1.00 89.50 299 ARG A O 1
ATOM 2135 N N . ASP A 1 300 ? 17.564 -13.023 -11.647 1.00 88.00 300 ASP A N 1
ATOM 2136 C CA . ASP A 1 300 ? 16.980 -13.895 -12.669 1.00 88.00 300 ASP A CA 1
ATOM 2137 C C . ASP A 1 300 ? 15.719 -13.357 -13.339 1.00 88.00 300 ASP A C 1
ATOM 2139 O O . ASP A 1 300 ? 15.182 -13.966 -14.265 1.00 88.00 300 ASP A O 1
ATOM 2143 N N . VAL A 1 301 ? 15.312 -12.138 -12.981 1.00 92.19 301 VAL A N 1
ATOM 2144 C CA . VAL A 1 301 ? 14.332 -11.387 -13.765 1.00 92.19 301 VAL A CA 1
ATOM 2145 C C . VAL A 1 301 ? 14.893 -11.143 -15.170 1.00 92.19 301 VAL A C 1
ATOM 2147 O O . VAL A 1 301 ? 16.034 -10.701 -15.339 1.00 92.19 301 VAL A O 1
ATOM 2150 N N . ARG A 1 302 ? 14.079 -11.431 -16.189 1.00 93.25 302 ARG A N 1
ATOM 2151 C CA . ARG A 1 302 ? 14.395 -11.217 -17.614 1.00 93.25 302 ARG A CA 1
ATOM 2152 C C . ARG A 1 302 ? 13.473 -10.195 -18.270 1.00 93.25 302 ARG A C 1
ATOM 2154 O O . ARG A 1 302 ? 13.822 -9.658 -19.321 1.00 93.25 302 ARG A O 1
ATOM 2161 N N . LEU A 1 303 ? 12.332 -9.887 -17.653 1.00 95.25 303 LEU A N 1
ATOM 2162 C CA . LEU A 1 303 ? 11.379 -8.896 -18.139 1.00 95.25 303 LEU A CA 1
ATOM 2163 C C . LEU A 1 303 ? 11.032 -7.897 -17.035 1.00 95.25 303 LEU A C 1
ATOM 2165 O O . LEU A 1 303 ? 10.577 -8.284 -15.961 1.00 95.25 303 LEU A O 1
ATOM 2169 N N . VAL A 1 304 ? 11.216 -6.607 -17.321 1.00 96.50 304 VAL A N 1
ATOM 2170 C CA . VAL A 1 304 ? 10.773 -5.513 -16.452 1.00 96.50 304 VAL A CA 1
ATOM 2171 C C . VAL A 1 304 ? 9.713 -4.690 -17.166 1.00 96.50 304 VAL A C 1
ATOM 2173 O O . VAL A 1 304 ? 9.966 -4.134 -18.238 1.00 96.50 304 VAL A O 1
ATOM 2176 N N . VAL A 1 305 ? 8.534 -4.603 -16.554 1.00 97.00 305 VAL A N 1
ATOM 2177 C CA . VAL A 1 305 ? 7.388 -3.864 -17.079 1.00 97.00 305 VAL A CA 1
ATOM 2178 C C . VAL A 1 305 ? 7.132 -2.624 -16.232 1.00 97.00 305 VAL A C 1
ATOM 2180 O O . VAL A 1 305 ? 6.949 -2.697 -15.019 1.00 97.00 305 VAL A O 1
ATOM 2183 N N . GLY A 1 306 ? 7.095 -1.468 -16.880 1.00 96.56 306 GLY A N 1
ATOM 2184 C CA . GLY A 1 306 ? 6.599 -0.232 -16.297 1.00 96.56 306 GLY A CA 1
ATOM 2185 C C . GLY A 1 306 ? 5.107 -0.083 -16.570 1.00 96.56 306 GLY A C 1
ATOM 2186 O O . GLY A 1 306 ? 4.692 -0.138 -17.724 1.00 96.56 306 GLY A O 1
ATOM 2187 N N . SER A 1 307 ? 4.304 0.133 -15.536 1.00 92.75 307 SER A N 1
ATOM 2188 C CA . SER A 1 307 ? 2.868 0.393 -15.648 1.00 92.75 307 SER A CA 1
ATOM 2189 C C . SER A 1 307 ? 2.456 1.576 -14.764 1.00 92.75 307 SER A C 1
ATOM 2191 O O . SER A 1 307 ? 3.274 2.138 -14.036 1.00 92.75 307 SER A O 1
ATOM 2193 N N . GLY A 1 308 ? 1.201 2.005 -14.853 1.00 83.12 308 GLY A N 1
ATOM 2194 C CA . GLY A 1 308 ? 0.695 3.125 -14.054 1.00 83.12 308 GLY A CA 1
ATOM 2195 C C . GLY A 1 308 ? 0.915 4.508 -14.669 1.00 83.12 308 GLY A C 1
ATOM 2196 O O . GLY A 1 308 ? 1.578 4.672 -15.693 1.00 83.12 308 GLY A O 1
ATOM 2197 N N . GLY A 1 309 ? 0.301 5.518 -14.047 1.00 84.94 309 GLY A N 1
ATOM 2198 C CA . GLY A 1 309 ? 0.035 6.859 -14.590 1.00 84.94 309 GLY A CA 1
ATOM 2199 C C . GLY A 1 309 ? 1.183 7.503 -15.373 1.00 84.94 309 GLY A C 1
ATOM 2200 O O . GLY A 1 309 ? 1.133 7.581 -16.599 1.00 84.94 309 GLY A O 1
ATOM 2201 N N . VAL A 1 310 ? 2.224 7.982 -14.692 1.00 91.00 310 VAL A N 1
ATOM 2202 C CA . VAL A 1 310 ? 3.339 8.683 -15.363 1.00 91.00 310 VAL A CA 1
ATOM 2203 C C . VAL A 1 310 ? 4.056 7.772 -16.365 1.00 91.00 310 VAL A C 1
ATOM 2205 O O . VAL A 1 310 ? 4.506 8.239 -17.413 1.00 91.00 310 VAL A O 1
ATOM 2208 N N . LEU A 1 311 ? 4.110 6.461 -16.106 1.00 92.94 311 LEU A N 1
ATOM 2209 C CA . LEU A 1 311 ? 4.805 5.516 -16.973 1.00 92.94 311 LEU A CA 1
ATOM 2210 C C . LEU A 1 311 ? 4.099 5.379 -18.329 1.00 92.94 311 LEU A C 1
ATOM 2212 O O . LEU A 1 311 ? 4.752 5.518 -19.366 1.00 92.94 311 LEU A O 1
ATOM 2216 N N . ARG A 1 312 ? 2.768 5.225 -18.334 1.00 90.94 312 ARG A N 1
ATOM 2217 C CA . ARG A 1 312 ? 1.956 5.135 -19.564 1.00 90.94 312 ARG A CA 1
ATOM 2218 C C . ARG A 1 312 ? 1.819 6.462 -20.323 1.00 90.94 312 ARG A C 1
ATOM 2220 O O . ARG A 1 312 ? 1.524 6.441 -21.513 1.00 90.94 312 ARG A O 1
ATOM 2227 N N . HIS A 1 313 ? 2.035 7.603 -19.662 1.00 88.62 313 HIS A N 1
ATOM 2228 C CA . HIS A 1 313 ? 1.878 8.949 -20.237 1.00 88.62 313 HIS A CA 1
ATOM 2229 C C . HIS A 1 313 ? 3.218 9.642 -20.559 1.00 88.62 313 HIS A C 1
ATOM 2231 O O . HIS A 1 313 ? 3.325 10.865 -20.518 1.00 88.62 313 HIS A O 1
ATOM 2237 N N . GLY A 1 314 ? 4.247 8.864 -20.919 1.00 83.25 314 GLY A N 1
ATOM 2238 C CA . GLY A 1 314 ? 5.506 9.389 -21.468 1.00 83.25 314 GLY A CA 1
ATOM 2239 C C . GLY A 1 314 ? 6.658 9.534 -20.470 1.00 83.25 314 GLY A C 1
ATOM 2240 O O . GLY A 1 314 ? 7.654 10.184 -20.789 1.00 83.25 314 GLY A O 1
ATOM 2241 N N . GLY A 1 315 ? 6.547 8.960 -19.270 1.00 90.19 315 GLY A N 1
ATOM 2242 C CA . GLY A 1 315 ? 7.637 8.837 -18.294 1.00 90.19 315 GLY A CA 1
ATOM 2243 C C . GLY A 1 315 ? 8.232 7.429 -18.177 1.00 90.19 315 GLY A C 1
ATOM 2244 O O . GLY A 1 315 ? 9.249 7.267 -17.513 1.00 90.19 315 GLY A O 1
ATOM 2245 N N . GLY A 1 316 ? 7.639 6.414 -18.820 1.00 93.56 316 GLY A N 1
ATOM 2246 C CA . GLY A 1 316 ? 7.965 5.005 -18.569 1.00 93.56 316 GLY A CA 1
ATOM 2247 C C . GLY A 1 316 ? 9.436 4.643 -18.765 1.00 93.56 316 GLY A C 1
ATOM 2248 O O . GLY A 1 316 ? 10.018 4.018 -17.887 1.00 93.56 316 GLY A O 1
ATOM 2249 N N . GLN A 1 317 ? 10.058 5.091 -19.860 1.00 93.25 317 GLN A N 1
ATOM 2250 C CA . GLN A 1 317 ? 11.479 4.814 -20.115 1.00 93.25 317 GLN A CA 1
ATOM 2251 C C . GLN A 1 317 ? 12.381 5.427 -19.036 1.00 93.25 317 GLN A C 1
ATOM 2253 O O . GLN A 1 317 ? 13.208 4.727 -18.468 1.00 93.25 317 GLN A O 1
ATOM 2258 N N . ALA A 1 318 ? 12.150 6.691 -18.665 1.00 93.31 318 ALA A N 1
ATOM 2259 C CA . ALA A 1 318 ? 12.933 7.367 -17.630 1.00 93.31 318 ALA A CA 1
ATOM 2260 C C . ALA A 1 318 ? 12.815 6.685 -16.255 1.00 93.31 318 ALA A C 1
ATOM 2262 O O . ALA A 1 318 ? 13.794 6.611 -15.515 1.00 93.31 318 ALA A O 1
ATOM 2263 N N . VAL A 1 319 ? 11.628 6.171 -15.914 1.00 95.56 319 VAL A N 1
ATOM 2264 C CA . VAL A 1 319 ? 11.417 5.420 -14.668 1.00 95.56 319 VAL A CA 1
ATOM 2265 C C . VAL A 1 319 ? 12.144 4.078 -14.712 1.00 95.56 319 VAL A C 1
ATOM 2267 O O . VAL A 1 319 ? 12.854 3.743 -13.768 1.00 95.56 319 VAL A O 1
ATOM 2270 N N . LEU A 1 320 ? 12.017 3.322 -15.807 1.00 95.56 320 LEU A N 1
ATOM 2271 C CA . LEU A 1 320 ? 12.703 2.036 -15.960 1.00 95.56 320 LEU A CA 1
ATOM 2272 C C . LEU A 1 320 ? 14.228 2.192 -15.960 1.00 95.56 320 LEU A C 1
ATOM 2274 O O . LEU A 1 320 ? 14.915 1.388 -15.333 1.00 95.56 320 LEU A O 1
ATOM 2278 N N . ASP A 1 321 ? 14.753 3.236 -16.599 1.00 94.38 321 ASP A N 1
ATOM 2279 C CA . ASP A 1 321 ? 16.184 3.540 -16.603 1.00 94.38 321 ASP A CA 1
ATOM 2280 C C . ASP A 1 321 ? 16.687 3.915 -15.205 1.00 94.38 321 ASP A C 1
ATOM 2282 O O . ASP A 1 321 ? 17.738 3.435 -14.787 1.00 94.38 321 ASP A O 1
ATOM 2286 N N . ALA A 1 322 ? 15.924 4.706 -14.444 1.00 93.50 322 ALA A N 1
ATOM 2287 C CA . ALA A 1 322 ? 16.273 5.043 -13.063 1.00 93.50 322 ALA A CA 1
ATOM 2288 C C . ALA A 1 322 ? 16.309 3.801 -12.159 1.00 93.50 322 ALA A C 1
ATOM 2290 O O . ALA A 1 322 ? 17.232 3.627 -11.366 1.00 93.50 322 ALA A O 1
ATOM 2291 N N . VAL A 1 323 ? 15.325 2.914 -12.309 1.00 92.69 323 VAL A N 1
ATOM 2292 C CA . VAL A 1 323 ? 15.219 1.672 -11.539 1.00 92.69 323 VAL A CA 1
ATOM 2293 C C . VAL A 1 323 ? 16.350 0.696 -11.872 1.00 92.69 323 VAL A C 1
ATOM 2295 O O . VAL A 1 323 ? 16.948 0.118 -10.969 1.00 92.69 323 VAL A O 1
ATOM 2298 N N . LEU A 1 324 ? 16.665 0.512 -13.155 1.00 91.69 324 LEU A N 1
ATOM 2299 C CA . LEU A 1 324 ? 17.707 -0.420 -13.602 1.00 91.69 324 LEU A CA 1
ATOM 2300 C C . LEU A 1 324 ? 19.124 0.142 -13.448 1.00 91.69 324 LEU A C 1
ATOM 2302 O O . LEU A 1 324 ? 20.079 -0.625 -13.354 1.00 91.69 324 LEU A O 1
ATOM 2306 N N . GLY A 1 325 ? 19.264 1.467 -13.400 1.00 90.19 325 GLY A N 1
ATOM 2307 C CA . GLY A 1 325 ? 20.517 2.144 -13.076 1.00 90.19 325 GLY A CA 1
ATOM 2308 C C . GLY A 1 325 ? 20.847 2.156 -11.579 1.00 90.19 325 GLY A C 1
ATOM 2309 O O . GLY A 1 325 ? 21.978 2.480 -11.211 1.00 90.19 325 GLY A O 1
ATOM 2310 N N . ASP A 1 326 ? 19.901 1.800 -10.704 1.00 89.06 326 ASP A N 1
ATOM 2311 C CA . ASP A 1 326 ? 20.094 1.830 -9.253 1.00 89.06 326 ASP A CA 1
ATOM 2312 C C . ASP A 1 326 ? 20.903 0.633 -8.730 1.00 89.06 326 ASP A C 1
ATOM 2314 O O . ASP A 1 326 ? 20.366 -0.370 -8.260 1.00 89.06 326 ASP A O 1
ATOM 2318 N N . THR A 1 327 ? 22.227 0.767 -8.746 1.00 80.88 327 THR A N 1
ATOM 2319 C CA . THR A 1 327 ? 23.157 -0.241 -8.205 1.00 80.88 327 THR A CA 1
ATOM 2320 C C . THR A 1 327 ? 23.574 0.029 -6.755 1.00 80.88 327 THR A C 1
ATOM 2322 O O . THR A 1 327 ? 24.086 -0.859 -6.074 1.00 80.88 327 THR A O 1
ATOM 2325 N N . ALA A 1 328 ? 23.309 1.233 -6.235 1.00 75.44 328 ALA A N 1
ATOM 2326 C CA . ALA A 1 328 ? 23.739 1.680 -4.905 1.00 75.44 328 ALA A CA 1
ATOM 2327 C C . ALA A 1 328 ? 22.869 1.134 -3.755 1.00 75.44 328 ALA A C 1
ATOM 2329 O O . ALA A 1 328 ? 23.036 1.504 -2.592 1.00 75.44 328 ALA A O 1
ATOM 2330 N N . GLY A 1 329 ? 21.910 0.263 -4.070 1.00 68.69 329 GLY A N 1
ATOM 2331 C CA . GLY A 1 329 ? 20.895 -0.172 -3.133 1.00 68.69 329 GLY A CA 1
ATOM 2332 C C . GLY A 1 329 ? 21.222 -1.445 -2.341 1.00 68.69 329 GLY A C 1
ATOM 2333 O O . GLY A 1 329 ? 20.403 -1.819 -1.513 1.00 68.69 329 GLY A O 1
ATOM 2334 N N . GLY A 1 330 ? 22.338 -2.144 -2.544 1.00 78.00 330 GLY A N 1
ATOM 2335 C CA . GLY A 1 330 ? 22.616 -3.378 -1.783 1.00 78.00 330 GLY A CA 1
ATOM 2336 C C . GLY A 1 330 ? 21.502 -4.432 -1.904 1.00 78.00 330 GLY A C 1
ATOM 2337 O O . GLY A 1 330 ? 21.098 -5.037 -0.913 1.00 78.00 330 GLY A O 1
ATOM 2338 N N . TRP A 1 331 ? 20.953 -4.581 -3.109 1.00 85.69 331 TRP A N 1
ATOM 2339 C CA . TRP A 1 331 ? 19.951 -5.582 -3.468 1.00 85.69 331 TRP A CA 1
ATOM 2340 C C . TRP A 1 331 ? 20.371 -6.285 -4.760 1.00 85.69 331 TRP A C 1
ATOM 2342 O O . TRP A 1 331 ? 21.218 -5.793 -5.508 1.00 85.69 331 TRP A O 1
ATOM 2352 N N . ALA A 1 332 ? 19.807 -7.463 -4.999 1.00 84.62 332 ALA A N 1
ATOM 2353 C CA . ALA A 1 332 ? 20.181 -8.317 -6.114 1.00 84.62 332 ALA A CA 1
ATOM 2354 C C . ALA A 1 332 ? 19.459 -7.859 -7.396 1.00 84.62 332 ALA A C 1
ATOM 2356 O O . ALA A 1 332 ? 18.389 -8.364 -7.723 1.00 84.62 332 ALA A O 1
ATOM 2357 N N . ALA A 1 333 ? 20.015 -6.847 -8.072 1.00 86.06 333 ALA A N 1
ATOM 2358 C CA . ALA A 1 333 ? 19.389 -6.211 -9.231 1.00 86.06 333 ALA A CA 1
ATOM 2359 C C . ALA A 1 333 ? 19.363 -7.092 -10.497 1.00 86.06 333 ALA A C 1
ATOM 2361 O O . ALA A 1 333 ? 20.284 -7.895 -10.699 1.00 86.06 333 ALA A O 1
ATOM 2362 N N . PRO A 1 334 ? 18.353 -6.925 -11.378 1.00 88.19 334 PRO A N 1
ATOM 2363 C CA . PRO A 1 334 ? 18.304 -7.619 -12.658 1.00 88.19 334 PRO A CA 1
ATOM 2364 C C . PRO A 1 334 ? 19.516 -7.284 -13.533 1.00 88.19 334 PRO A C 1
ATOM 2366 O O . PRO A 1 334 ? 19.931 -6.129 -13.615 1.00 88.19 334 PRO A O 1
ATOM 2369 N N . ARG A 1 335 ? 20.080 -8.292 -14.210 1.00 82.00 335 ARG A N 1
ATOM 2370 C CA . ARG A 1 335 ? 21.318 -8.140 -15.004 1.00 82.00 335 ARG A CA 1
ATOM 2371 C C . ARG A 1 335 ? 21.063 -7.909 -16.490 1.00 82.00 335 ARG A C 1
ATOM 2373 O O . ARG A 1 335 ? 21.623 -6.995 -17.085 1.00 82.00 335 ARG A O 1
ATOM 2380 N N . GLN A 1 336 ? 20.243 -8.764 -17.095 1.00 81.75 336 GLN A N 1
ATOM 2381 C CA . GLN A 1 336 ? 19.911 -8.728 -18.518 1.00 81.75 336 GLN A CA 1
ATOM 2382 C C . GLN A 1 336 ? 18.397 -8.762 -18.655 1.00 81.75 336 GLN A C 1
ATOM 2384 O O . GLN A 1 336 ? 17.777 -9.809 -18.476 1.00 81.75 336 GLN A O 1
ATOM 2389 N N . VAL A 1 337 ? 17.809 -7.597 -18.931 1.00 90.94 337 VAL A N 1
ATOM 2390 C CA . VAL A 1 337 ? 16.356 -7.441 -18.962 1.00 90.94 337 VAL A CA 1
ATOM 2391 C C . VAL A 1 337 ? 15.866 -6.830 -20.260 1.00 90.94 337 VAL A C 1
ATOM 2393 O O . VAL A 1 337 ? 16.377 -5.810 -20.733 1.00 90.94 337 VAL A O 1
ATOM 2396 N N . ARG A 1 338 ? 14.801 -7.422 -20.797 1.00 94.75 338 ARG A N 1
ATOM 2397 C CA . ARG A 1 338 ? 13.900 -6.735 -21.715 1.00 94.75 338 ARG A CA 1
ATOM 2398 C C . ARG A 1 338 ? 13.065 -5.742 -20.903 1.00 94.75 338 ARG A C 1
ATOM 2400 O O . ARG A 1 338 ? 12.556 -6.072 -19.834 1.00 94.75 338 ARG A O 1
ATOM 2407 N N . ARG A 1 339 ? 12.936 -4.520 -21.417 1.00 94.38 339 ARG A N 1
ATOM 2408 C CA . ARG A 1 339 ? 12.138 -3.435 -20.830 1.00 94.38 339 ARG A 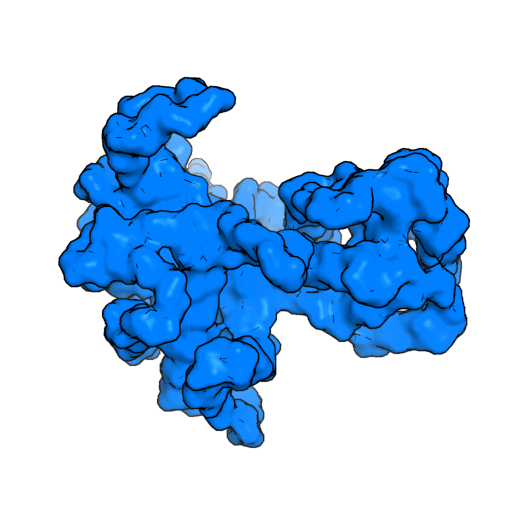CA 1
ATOM 2409 C C . ARG A 1 339 ? 10.874 -3.233 -21.653 1.00 94.38 339 ARG A C 1
ATOM 2411 O O . ARG A 1 339 ? 10.962 -3.147 -22.876 1.00 94.38 339 ARG A O 1
ATOM 2418 N N . VAL A 1 340 ? 9.728 -3.123 -20.993 1.00 95.69 340 VAL A N 1
ATOM 2419 C CA . VAL A 1 340 ? 8.432 -2.855 -21.630 1.00 95.69 340 VAL A CA 1
ATOM 2420 C C . VAL A 1 340 ? 7.670 -1.811 -20.821 1.00 95.69 340 VAL A C 1
ATOM 2422 O O . VAL A 1 340 ? 7.765 -1.780 -19.600 1.00 95.69 340 VAL A O 1
ATOM 2425 N N . VAL A 1 341 ? 6.892 -0.959 -21.489 1.00 96.19 341 VAL A N 1
ATOM 2426 C CA . VAL A 1 341 ? 5.924 -0.075 -20.828 1.00 96.19 341 VAL A CA 1
ATOM 2427 C C . VAL A 1 341 ? 4.518 -0.500 -21.236 1.00 96.19 341 VAL A C 1
ATOM 2429 O O . VAL A 1 341 ? 4.170 -0.440 -22.415 1.00 96.19 341 VAL A O 1
ATOM 2432 N N . ASP A 1 342 ? 3.697 -0.884 -20.263 1.00 95.38 342 ASP A N 1
ATOM 2433 C CA . ASP A 1 342 ? 2.287 -1.214 -20.464 1.00 95.38 342 ASP A CA 1
ATOM 2434 C C . ASP A 1 342 ? 1.459 0.073 -20.633 1.00 95.38 342 ASP A C 1
ATOM 2436 O O . ASP A 1 342 ? 0.829 0.593 -19.710 1.00 95.38 342 ASP A O 1
ATOM 2440 N N . THR A 1 343 ? 1.480 0.628 -21.845 1.00 92.25 343 THR A N 1
ATOM 2441 C CA . THR A 1 343 ? 0.793 1.892 -22.171 1.00 92.25 343 THR A CA 1
ATOM 2442 C C . THR A 1 343 ? -0.736 1.770 -22.178 1.00 92.25 343 THR A C 1
ATOM 2444 O O . THR A 1 343 ? -1.445 2.768 -21.988 1.00 92.25 343 THR A O 1
ATOM 2447 N N . ARG A 1 344 ? -1.253 0.548 -22.369 1.00 91.94 344 ARG A N 1
ATOM 2448 C CA . ARG A 1 344 ? -2.688 0.244 -22.480 1.00 91.94 344 ARG A CA 1
ATOM 2449 C C . ARG A 1 344 ? -3.295 -0.342 -21.200 1.00 91.94 344 ARG A C 1
ATOM 2451 O O . ARG A 1 344 ? -4.504 -0.546 -21.171 1.00 91.94 344 ARG A O 1
ATOM 2458 N N . TYR A 1 345 ? -2.500 -0.526 -20.146 1.00 90.12 345 TYR A N 1
ATOM 2459 C CA . TYR A 1 345 ? -2.914 -1.117 -18.868 1.00 90.12 345 TYR A CA 1
ATOM 2460 C C . TYR A 1 345 ? -3.483 -2.539 -19.021 1.00 90.12 345 TYR A C 1
ATOM 2462 O O . TYR A 1 345 ? -4.485 -2.921 -18.413 1.00 90.12 345 TYR A O 1
ATOM 2470 N N . VAL A 1 346 ? -2.828 -3.312 -19.887 1.00 95.25 346 VAL A N 1
ATOM 2471 C CA . VAL A 1 346 ? -3.173 -4.676 -20.284 1.00 95.25 346 VAL A CA 1
ATOM 2472 C C . VAL A 1 346 ? -3.138 -5.634 -19.099 1.00 95.25 346 VAL A C 1
ATOM 2474 O O . VAL A 1 346 ? -4.005 -6.497 -19.015 1.00 95.25 346 VAL A O 1
ATOM 2477 N N . LEU A 1 347 ? -2.190 -5.480 -18.168 1.00 95.75 347 LEU A N 1
ATOM 2478 C CA . LEU A 1 347 ? -2.018 -6.425 -17.056 1.00 95.75 347 LEU A CA 1
ATOM 2479 C C . LEU A 1 347 ? -3.274 -6.541 -16.180 1.00 95.75 347 LEU A C 1
ATOM 2481 O O . LEU A 1 347 ? -3.680 -7.647 -15.830 1.00 95.75 347 LEU A O 1
ATOM 2485 N N . ALA A 1 348 ? -3.930 -5.418 -15.872 1.00 93.88 348 ALA A N 1
ATOM 2486 C CA . ALA A 1 348 ? -5.170 -5.428 -15.099 1.00 93.88 348 ALA A CA 1
ATOM 2487 C C . ALA A 1 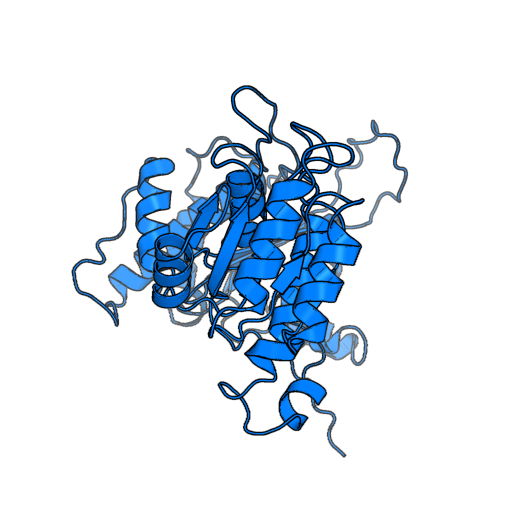348 ? -6.313 -6.117 -15.865 1.00 93.88 348 A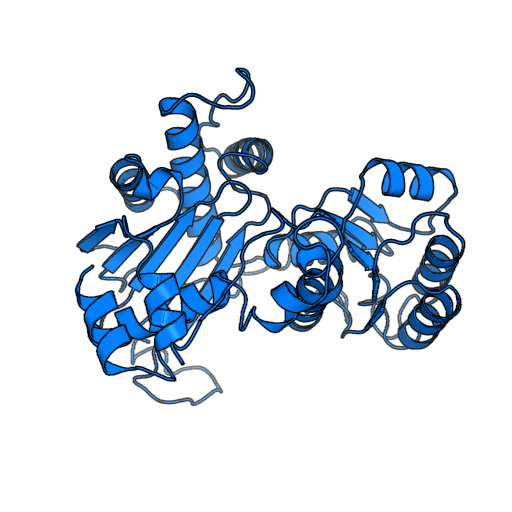LA A C 1
ATOM 2489 O O . ALA A 1 348 ? -7.061 -6.904 -15.289 1.00 93.88 348 ALA A O 1
ATOM 2490 N N . ALA A 1 349 ? -6.441 -5.841 -17.167 1.00 94.69 349 ALA A N 1
ATOM 2491 C CA . ALA A 1 349 ? -7.472 -6.447 -18.007 1.00 94.69 349 ALA A CA 1
ATOM 2492 C C . ALA A 1 349 ? -7.252 -7.958 -18.180 1.00 94.69 349 ALA A C 1
ATOM 2494 O O . ALA A 1 349 ? -8.188 -8.733 -18.013 1.00 94.69 349 ALA A O 1
ATOM 2495 N N . ALA A 1 350 ? -6.016 -8.378 -18.454 1.00 96.56 350 ALA A N 1
ATOM 2496 C CA . ALA A 1 350 ? -5.659 -9.782 -18.599 1.00 96.56 350 ALA A CA 1
ATOM 2497 C C . ALA A 1 350 ? -5.914 -10.565 -17.307 1.00 96.56 350 ALA A C 1
ATOM 2499 O O . ALA A 1 350 ? -6.535 -11.620 -17.350 1.00 96.56 350 ALA A O 1
ATOM 2500 N N . GLY A 1 351 ? -5.523 -10.026 -16.148 1.00 95.12 351 GLY A N 1
ATOM 2501 C CA . GLY A 1 351 ? -5.771 -10.698 -14.874 1.00 95.12 351 GLY A CA 1
ATOM 2502 C C . GLY A 1 351 ? -7.250 -10.823 -14.507 1.00 95.12 351 GLY A C 1
ATOM 2503 O O . GLY A 1 351 ? -7.640 -11.827 -13.924 1.00 95.12 351 GLY A O 1
ATOM 2504 N N . MET A 1 352 ? -8.092 -9.860 -14.899 1.00 94.12 352 MET A N 1
ATOM 2505 C CA . MET A 1 352 ? -9.551 -9.974 -14.749 1.00 94.12 352 MET A CA 1
ATOM 2506 C C . MET A 1 352 ? -10.164 -11.070 -15.627 1.00 94.12 352 MET A C 1
ATOM 2508 O O . MET A 1 352 ? -11.221 -11.592 -15.283 1.00 94.12 352 MET A O 1
ATOM 2512 N N . LEU A 1 353 ? -9.529 -11.377 -16.759 1.00 95.25 353 LEU A N 1
ATOM 2513 C CA . LEU A 1 353 ? -10.001 -12.340 -17.755 1.00 95.25 353 LEU A CA 1
ATOM 2514 C C . LEU A 1 353 ? -9.344 -13.720 -17.620 1.00 95.25 353 LEU A C 1
ATOM 2516 O O . LEU A 1 353 ? -9.764 -14.641 -18.307 1.00 95.25 353 LEU A O 1
ATOM 2520 N N . ALA A 1 354 ? -8.322 -13.874 -16.776 1.00 93.19 354 ALA A N 1
ATOM 2521 C CA . ALA A 1 354 ? -7.478 -15.069 -16.744 1.00 93.19 354 ALA A CA 1
ATOM 2522 C C . ALA A 1 354 ? -8.250 -16.364 -16.436 1.00 93.19 354 ALA A C 1
ATOM 2524 O O . ALA A 1 354 ? -7.921 -17.409 -16.990 1.00 93.19 354 ALA A O 1
ATOM 2525 N N . GLU A 1 355 ? -9.271 -16.290 -15.580 1.00 89.75 355 GLU A N 1
ATOM 2526 C CA . GLU A 1 355 ? -10.098 -17.443 -15.202 1.00 89.75 355 GLU A CA 1
ATOM 2527 C C . GLU A 1 355 ? -11.188 -17.734 -16.245 1.00 89.75 355 GLU A C 1
ATOM 2529 O O . GLU A 1 355 ? -11.281 -18.850 -16.750 1.00 89.75 355 GLU A O 1
ATOM 2534 N N . ASP A 1 356 ? -11.977 -16.717 -16.604 1.00 92.88 356 ASP A N 1
ATOM 2535 C CA . ASP A 1 356 ? -13.160 -16.876 -17.461 1.00 92.88 356 ASP A CA 1
ATOM 2536 C C . ASP A 1 356 ? -12.805 -16.969 -18.965 1.00 92.88 356 ASP A C 1
ATOM 2538 O O . ASP A 1 356 ? -13.501 -17.627 -19.737 1.00 92.88 356 ASP A O 1
ATOM 2542 N N . HIS A 1 357 ? -11.716 -16.318 -19.401 1.00 95.50 357 HIS A N 1
ATOM 2543 C CA . HIS A 1 357 ? -11.322 -16.156 -20.812 1.00 95.50 357 HIS A CA 1
ATOM 2544 C C . HIS A 1 357 ? -9.795 -16.311 -21.021 1.00 95.50 357 HIS A C 1
ATOM 2546 O O . HIS A 1 357 ? -9.136 -15.383 -21.511 1.00 95.50 357 HIS A O 1
ATOM 2552 N N . PRO A 1 358 ? -9.198 -17.480 -20.708 1.00 95.00 358 PRO A N 1
ATOM 2553 C CA . PRO A 1 358 ? -7.741 -17.658 -20.635 1.00 95.00 358 PRO A CA 1
ATOM 2554 C C . PRO A 1 358 ? -7.007 -17.369 -21.952 1.00 95.00 358 PRO A C 1
ATOM 2556 O O . PRO A 1 358 ? -5.964 -16.722 -21.948 1.00 95.00 358 PRO A O 1
ATOM 2559 N N . ALA A 1 359 ? -7.568 -17.762 -23.102 1.00 96.25 359 ALA A N 1
ATOM 2560 C CA . ALA A 1 359 ? -6.954 -17.494 -24.408 1.00 96.25 359 ALA A CA 1
ATOM 2561 C C . ALA A 1 359 ? -6.911 -15.991 -24.751 1.00 96.25 359 ALA A C 1
ATOM 2563 O O . ALA A 1 359 ? -5.950 -15.510 -25.352 1.00 96.25 359 ALA A O 1
ATOM 2564 N N . VAL A 1 360 ? -7.938 -15.232 -24.348 1.00 96.31 360 VAL A N 1
ATOM 2565 C CA . VAL A 1 360 ? -7.982 -13.774 -24.542 1.00 96.31 360 VAL A CA 1
ATOM 2566 C C . VAL A 1 360 ? -6.992 -13.094 -23.604 1.00 96.31 360 VAL A C 1
ATOM 2568 O O . VAL A 1 360 ? -6.267 -12.192 -24.021 1.00 96.31 360 VAL A O 1
ATOM 2571 N N . ALA A 1 361 ? -6.925 -13.547 -22.351 1.00 96.62 361 ALA A N 1
ATOM 2572 C CA . ALA A 1 361 ? -5.964 -13.054 -21.377 1.00 96.62 361 ALA A CA 1
ATOM 2573 C C . ALA A 1 361 ? -4.511 -13.295 -21.835 1.00 96.62 361 ALA A C 1
ATOM 2575 O O . ALA A 1 361 ? -3.695 -12.375 -21.770 1.00 96.62 361 ALA A O 1
ATOM 2576 N N . ALA A 1 362 ? -4.211 -14.482 -22.376 1.00 96.00 362 ALA A N 1
ATOM 2577 C CA . ALA A 1 362 ? -2.908 -14.818 -22.952 1.00 96.00 362 ALA A CA 1
ATOM 2578 C C . ALA A 1 362 ? -2.566 -13.914 -24.150 1.00 96.00 362 ALA A C 1
ATOM 2580 O O . ALA A 1 362 ? -1.497 -13.305 -24.204 1.00 96.00 362 ALA A O 1
ATOM 2581 N N . ALA A 1 363 ? -3.503 -13.734 -25.089 1.00 96.75 363 ALA A N 1
ATOM 2582 C CA . ALA A 1 363 ? -3.314 -12.838 -26.234 1.00 96.75 363 ALA A CA 1
ATOM 2583 C C . ALA A 1 363 ? -3.062 -11.379 -25.810 1.00 96.75 363 ALA A C 1
ATOM 2585 O O . ALA A 1 363 ? -2.275 -10.669 -26.439 1.00 96.75 363 ALA A O 1
ATOM 2586 N N . LEU A 1 364 ? -3.709 -10.933 -24.730 1.00 96.38 364 LEU A N 1
ATOM 2587 C CA . LEU A 1 364 ? -3.481 -9.620 -24.142 1.00 96.38 364 LEU A CA 1
ATOM 2588 C C . LEU A 1 364 ? -2.051 -9.494 -23.609 1.00 96.38 364 LEU A C 1
ATOM 2590 O O . LEU A 1 364 ? -1.339 -8.595 -24.057 1.00 96.38 364 LEU A O 1
ATOM 2594 N N . VAL A 1 365 ? -1.598 -10.377 -22.714 1.00 95.81 365 VAL A N 1
ATOM 2595 C CA . VAL A 1 365 ? -0.236 -10.268 -22.150 1.00 95.81 365 VAL A CA 1
ATOM 2596 C C . VAL A 1 365 ? 0.857 -10.440 -23.208 1.00 95.81 365 VAL A C 1
ATOM 2598 O O . VAL A 1 365 ? 1.874 -9.761 -23.125 1.00 95.81 365 VAL A O 1
ATOM 2601 N N . ASN A 1 366 ? 0.616 -11.230 -24.258 1.00 93.44 366 ASN A N 1
ATOM 2602 C CA . ASN A 1 366 ? 1.535 -11.386 -25.393 1.00 93.44 366 ASN A CA 1
ATOM 2603 C C . ASN A 1 366 ? 1.638 -10.136 -26.287 1.00 93.44 366 ASN A C 1
ATOM 2605 O O . ASN A 1 366 ? 2.506 -10.061 -27.154 1.00 93.44 366 ASN A O 1
ATOM 2609 N N . SER A 1 367 ? 0.780 -9.132 -26.078 1.00 93.56 367 SER A N 1
ATOM 2610 C CA . SER A 1 367 ? 0.863 -7.837 -26.766 1.00 93.56 367 SER A CA 1
ATOM 2611 C C . SER A 1 367 ? 1.781 -6.813 -26.077 1.00 93.56 367 SER A C 1
ATOM 2613 O O . SER A 1 367 ? 1.813 -5.654 -26.506 1.00 93.56 367 SER A O 1
ATOM 2615 N N . LEU A 1 368 ? 2.486 -7.225 -25.013 1.00 90.69 368 LEU A N 1
ATOM 2616 C CA . LEU A 1 368 ? 3.464 -6.435 -24.253 1.00 90.69 368 LEU A CA 1
ATOM 2617 C C . LEU A 1 368 ? 4.907 -6.617 -24.763 1.00 90.69 368 LEU A C 1
ATOM 2619 O O . LEU A 1 368 ? 5.313 -7.734 -25.162 1.00 90.69 368 LEU A O 1
#